Protein AF-A0A4R0P414-F1 (afdb_monomer)

Radius of gyration: 21.95 Å; Cα contacts (8 Å, |Δi|>4): 424; chains: 1; bounding box: 65×52×70 Å

Secondary structure (DSSP, 8-state):
--------------EEEEEEEEE----TT-GGG----EEEEEEEEE-TTSSSEEEEEEE--TTT--TT----HHHHHHHHHHHHHHHTSHHHHHHTTT-TT----HHHHHHHHHHHHHHHHHHHTT-S-EEEEEES-GGG--SS--TTTEEE-EEESSPPEEEEEEEE-SSEEEEEEEEEETTEEE-B-SS---TTEEEBSS-TTEEEE-SSHHHHHHHHHHHTTTTEEEEEHHHIIIIIHHHHHHHHHHH-EEE-

Foldseek 3Di:
DDPPPPPPPPPQDKDKAKEWEFADPPDPPDLQQDWAIAIWIFIFGDDPVNQDTPGTFFTDDPVRDDPSHDDDPLRVQLRVLRNVLVCLTSVNCVVPVPDVPSRDGSVRSLVSNLVSCVVNLVSQQPGSHYKYFYDNDPVPRDTTDDPVRIDHAGEDPWAWAKAWEWEDPDQKTKTAIWTDTPNDIFFFCLVQLRQQWGAGVVGRRYTYGHPDNVVSVVSNVCSVVSRIDIGGPVCCVPPPVVVVVVCCVPRNYHYD

Mean predicted aligned error: 7.07 Å

Structure (mmCIF, N/CA/C/O backbone):
data_AF-A0A4R0P414-F1
#
_entry.id   AF-A0A4R0P414-F1
#
loop_
_atom_site.group_PDB
_atom_site.id
_atom_site.type_symbol
_atom_site.label_atom_id
_atom_site.label_alt_id
_atom_site.label_comp_id
_atom_site.label_asym_id
_atom_site.label_entity_id
_atom_site.label_seq_id
_atom_site.pdbx_PDB_ins_code
_atom_site.Cartn_x
_atom_site.Cartn_y
_atom_site.Cartn_z
_atom_site.occupancy
_atom_site.B_iso_or_equiv
_atom_site.auth_seq_id
_atom_site.auth_comp_id
_atom_site.auth_asym_id
_atom_site.auth_atom_id
_atom_site.pdbx_PDB_model_num
ATOM 1 N N . MET A 1 1 ? 42.892 -27.673 -38.266 1.00 38.66 1 MET A N 1
ATOM 2 C CA . MET A 1 1 ? 42.242 -27.595 -36.938 1.00 38.66 1 MET A CA 1
ATOM 3 C C . MET A 1 1 ? 41.376 -26.343 -36.892 1.00 38.66 1 MET A C 1
ATOM 5 O O . MET A 1 1 ? 41.842 -25.277 -36.516 1.00 38.66 1 MET A O 1
ATOM 9 N N . SER A 1 2 ? 40.139 -26.451 -37.369 1.00 33.16 2 SER A N 1
ATOM 10 C CA . SER A 1 2 ? 39.166 -25.357 -37.435 1.00 33.16 2 SER A CA 1
ATOM 11 C C . SER A 1 2 ? 38.437 -25.226 -36.097 1.00 33.16 2 SER A C 1
ATOM 13 O O . SER A 1 2 ? 37.576 -26.043 -35.771 1.00 33.16 2 SER A O 1
ATOM 15 N N . HIS A 1 3 ? 38.804 -24.214 -35.310 1.00 34.94 3 HIS A N 1
ATOM 16 C CA . HIS A 1 3 ? 38.076 -23.836 -34.102 1.00 34.94 3 HIS A CA 1
ATOM 17 C C . HIS A 1 3 ? 36.775 -23.132 -34.505 1.00 34.94 3 HIS A C 1
ATOM 19 O O . HIS A 1 3 ? 36.765 -21.948 -34.831 1.00 34.94 3 HIS A O 1
ATOM 25 N N . ASN A 1 4 ? 35.675 -23.885 -34.499 1.00 32.72 4 ASN A N 1
ATOM 26 C CA . ASN A 1 4 ? 34.329 -23.334 -34.591 1.00 32.72 4 ASN A CA 1
ATOM 27 C C . ASN A 1 4 ? 34.040 -22.514 -33.326 1.00 32.72 4 ASN A C 1
ATOM 29 O O . ASN A 1 4 ? 33.659 -23.066 -32.292 1.00 32.72 4 ASN A O 1
ATOM 33 N N . TYR A 1 5 ? 34.187 -21.192 -33.416 1.00 34.03 5 TYR A N 1
ATOM 34 C CA . TYR A 1 5 ? 33.555 -20.272 -32.479 1.00 34.03 5 TYR A CA 1
ATOM 35 C C . TYR A 1 5 ? 32.038 -20.387 -32.655 1.00 34.03 5 TYR A C 1
ATOM 37 O O . TYR A 1 5 ? 31.437 -19.771 -33.532 1.00 34.03 5 TYR A O 1
ATOM 45 N N . ARG A 1 6 ? 31.397 -21.201 -31.810 1.00 32.62 6 ARG A N 1
ATOM 46 C CA . ARG A 1 6 ? 29.960 -21.075 -31.559 1.00 32.62 6 ARG A CA 1
ATOM 47 C C . ARG A 1 6 ? 29.751 -19.759 -30.821 1.00 32.62 6 ARG A C 1
ATOM 49 O O . ARG A 1 6 ? 29.819 -19.716 -29.596 1.00 32.62 6 ARG A O 1
ATOM 56 N N . ILE A 1 7 ? 29.494 -18.691 -31.568 1.00 34.62 7 ILE A N 1
ATOM 57 C CA . ILE A 1 7 ? 28.853 -17.503 -31.015 1.00 34.62 7 ILE A CA 1
ATOM 58 C C . ILE A 1 7 ? 27.458 -17.968 -30.587 1.00 34.62 7 ILE A C 1
ATOM 60 O O . ILE A 1 7 ? 26.568 -18.152 -31.415 1.00 34.62 7 ILE A O 1
ATOM 64 N N . ARG A 1 8 ? 27.278 -18.247 -29.291 1.00 33.31 8 ARG A N 1
ATOM 65 C CA . ARG A 1 8 ? 25.939 -18.298 -28.703 1.00 33.31 8 ARG A CA 1
ATOM 66 C C . ARG A 1 8 ? 25.413 -16.872 -28.740 1.00 33.31 8 ARG A C 1
ATOM 68 O O . ARG A 1 8 ? 25.686 -16.087 -27.838 1.00 33.31 8 ARG A O 1
ATOM 75 N N . ILE A 1 9 ? 24.691 -16.542 -29.806 1.00 38.72 9 ILE A N 1
ATOM 76 C CA . ILE A 1 9 ? 23.776 -15.405 -29.812 1.00 38.72 9 ILE A CA 1
ATOM 77 C C . ILE A 1 9 ? 22.588 -15.833 -28.953 1.00 38.72 9 ILE A C 1
ATOM 79 O O . ILE A 1 9 ? 21.546 -16.273 -29.429 1.00 38.72 9 ILE A O 1
ATOM 83 N N . ASP A 1 10 ? 22.805 -15.799 -27.648 1.00 45.69 10 ASP A N 1
ATOM 84 C CA . ASP A 1 10 ? 21.753 -15.904 -26.659 1.00 45.69 10 ASP A CA 1
ATOM 85 C C . ASP A 1 10 ? 21.064 -14.526 -26.652 1.00 45.69 10 ASP A C 1
ATOM 87 O O . ASP A 1 10 ? 21.401 -13.648 -25.859 1.00 45.69 10 ASP A O 1
ATOM 91 N N . ASN A 1 11 ? 20.158 -14.310 -27.616 1.00 49.59 11 ASN A N 1
ATOM 92 C CA . ASN A 1 11 ? 19.284 -13.135 -27.708 1.00 49.59 11 ASN A CA 1
ATOM 93 C C . ASN A 1 11 ? 18.358 -13.095 -26.479 1.00 49.59 11 ASN A C 1
ATOM 95 O O . ASN A 1 11 ? 17.192 -13.482 -26.545 1.00 49.59 11 ASN A O 1
ATOM 99 N N . PHE A 1 12 ? 18.875 -12.660 -25.334 1.00 63.62 12 PHE A N 1
ATOM 100 C CA . PHE A 1 12 ? 18.061 -12.327 -24.173 1.00 63.62 12 PHE A CA 1
ATOM 101 C C . PHE A 1 12 ? 17.779 -10.836 -24.209 1.00 63.62 12 PHE A C 1
ATOM 103 O O . PHE A 1 12 ? 18.453 -10.066 -23.532 1.00 63.62 12 PHE A O 1
ATOM 110 N N . THR A 1 13 ? 16.797 -10.438 -25.019 1.00 76.50 13 THR A N 1
ATOM 111 C CA . THR A 1 13 ? 16.261 -9.076 -24.999 1.00 76.50 13 THR A CA 1
ATOM 112 C C . THR A 1 13 ? 15.848 -8.745 -23.562 1.00 76.50 13 THR A C 1
ATOM 114 O O . THR A 1 13 ? 14.997 -9.453 -23.006 1.00 76.50 13 THR A O 1
ATOM 117 N N . PRO A 1 14 ? 16.475 -7.742 -22.922 1.00 86.38 14 PRO A N 1
ATOM 118 C CA . PRO A 1 14 ? 16.069 -7.302 -21.601 1.00 86.38 14 PRO A CA 1
ATOM 119 C C . PRO A 1 14 ? 14.621 -6.817 -21.637 1.00 86.38 14 PRO A C 1
ATOM 121 O O . PRO A 1 14 ? 14.205 -6.146 -22.576 1.00 86.38 14 PRO A O 1
ATOM 124 N N . VAL A 1 15 ? 13.858 -7.157 -20.607 1.00 90.25 15 VAL A N 1
ATOM 125 C CA . VAL A 1 15 ? 12.517 -6.619 -20.375 1.00 90.25 15 VAL A CA 1
ATOM 126 C C . VAL A 1 15 ? 12.544 -5.714 -19.155 1.00 90.25 15 VAL A C 1
ATOM 128 O O . VAL A 1 15 ? 13.331 -5.943 -18.230 1.00 90.25 15 VAL A O 1
ATOM 131 N N . ILE A 1 16 ? 11.674 -4.707 -19.145 1.00 92.56 16 ILE A N 1
ATOM 132 C CA . ILE A 1 16 ? 11.400 -3.922 -17.946 1.00 92.56 16 ILE A CA 1
ATOM 133 C C . ILE A 1 16 ? 10.421 -4.667 -17.039 1.00 92.56 16 ILE A C 1
ATOM 135 O O . ILE A 1 16 ? 9.509 -5.360 -17.494 1.00 92.56 16 ILE A O 1
ATOM 139 N N . ALA A 1 17 ? 10.654 -4.540 -15.744 1.00 94.25 17 ALA A N 1
ATOM 140 C CA . ALA A 1 17 ? 9.799 -5.008 -14.677 1.00 94.25 17 ALA A CA 1
ATOM 141 C C . ALA A 1 17 ? 9.769 -3.946 -13.576 1.00 94.25 17 ALA A C 1
ATOM 143 O O . ALA A 1 17 ? 10.664 -3.103 -13.481 1.00 94.25 17 ALA A O 1
ATOM 144 N N . TYR A 1 18 ? 8.753 -4.006 -12.728 1.00 95.69 18 TYR A N 1
ATOM 145 C CA . TYR A 1 18 ? 8.530 -3.027 -11.673 1.00 95.69 18 TYR A CA 1
ATOM 146 C C . TYR A 1 18 ? 8.461 -3.741 -10.334 1.00 95.69 18 TYR A C 1
ATOM 148 O O . TYR A 1 18 ? 7.779 -4.756 -10.188 1.00 95.69 18 TYR A O 1
ATOM 156 N N . CYS A 1 19 ? 9.200 -3.234 -9.354 1.00 95.81 19 CYS A N 1
ATOM 157 C CA . CYS A 1 19 ? 9.242 -3.795 -8.015 1.00 95.81 19 CYS A CA 1
ATOM 158 C C . CYS A 1 19 ? 8.675 -2.794 -7.016 1.00 95.81 19 CYS A C 1
ATOM 160 O O . CYS A 1 19 ? 9.206 -1.694 -6.870 1.00 95.81 19 CYS A O 1
ATOM 162 N N . ILE A 1 20 ? 7.632 -3.192 -6.298 1.00 95.88 20 ILE A N 1
ATOM 163 C CA . ILE A 1 20 ? 7.179 -2.508 -5.099 1.00 95.88 20 ILE A CA 1
ATOM 164 C C . ILE A 1 20 ? 8.185 -2.811 -3.996 1.00 95.88 20 ILE A C 1
ATOM 166 O O . ILE A 1 20 ? 8.340 -3.958 -3.573 1.00 95.88 20 ILE A O 1
ATOM 170 N N . LEU A 1 21 ? 8.874 -1.774 -3.542 1.00 94.44 21 LEU A N 1
ATOM 171 C CA . LEU A 1 21 ? 9.749 -1.833 -2.389 1.00 94.44 21 LEU A CA 1
ATOM 172 C C . LEU A 1 21 ? 8.938 -1.492 -1.145 1.00 94.44 21 LEU A C 1
ATOM 174 O O . LEU A 1 21 ? 8.354 -0.411 -1.071 1.00 94.44 21 LEU A O 1
ATOM 178 N N . ASP A 1 22 ? 8.946 -2.394 -0.167 1.00 92.62 22 ASP A N 1
ATOM 179 C CA . ASP A 1 22 ? 8.324 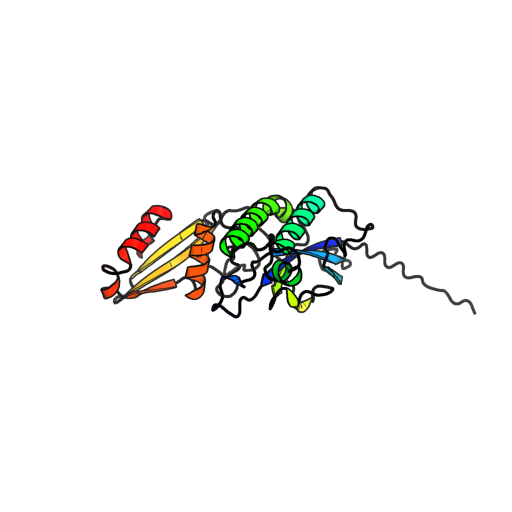-2.193 1.142 1.00 92.62 22 ASP A CA 1
ATOM 180 C C . ASP A 1 22 ? 9.405 -2.046 2.225 1.00 92.62 22 ASP A C 1
ATOM 182 O O . ASP A 1 22 ? 10.011 -3.046 2.640 1.00 92.62 22 ASP A O 1
ATOM 186 N N . PRO A 1 23 ? 9.731 -0.806 2.639 1.00 89.62 23 PRO A N 1
ATOM 187 C CA . PRO A 1 23 ? 10.768 -0.553 3.621 1.00 89.62 23 PRO A CA 1
ATOM 188 C C . PRO A 1 23 ? 10.338 -0.932 5.035 1.00 89.62 23 PRO A C 1
ATOM 190 O O . PRO A 1 23 ? 9.357 -0.430 5.586 1.00 89.62 23 PRO A O 1
ATOM 193 N N . LEU A 1 24 ? 11.162 -1.743 5.686 1.00 81.12 24 LEU A N 1
ATOM 194 C CA . LEU A 1 24 ? 11.036 -2.039 7.096 1.00 81.12 24 LEU A CA 1
ATOM 195 C C . LEU A 1 24 ? 11.380 -0.803 7.931 1.00 81.12 24 LEU A C 1
ATOM 197 O O . LEU A 1 24 ? 12.543 -0.432 8.098 1.00 81.12 24 LEU A O 1
ATOM 201 N N . ASN A 1 25 ? 10.362 -0.211 8.540 1.00 69.50 25 ASN A N 1
ATOM 202 C CA . ASN A 1 25 ? 10.533 0.884 9.485 1.00 69.50 25 ASN A CA 1
ATOM 203 C C . ASN A 1 25 ? 10.883 0.341 10.885 1.00 69.50 25 ASN A C 1
ATOM 205 O O . ASN A 1 25 ? 10.040 0.300 11.777 1.00 69.50 25 ASN A O 1
ATOM 209 N N . LEU A 1 26 ? 12.140 -0.088 11.074 1.00 56.38 26 LEU A N 1
ATOM 210 C CA . LEU A 1 26 ? 12.652 -0.678 12.329 1.00 56.38 26 LEU A CA 1
ATOM 211 C C . LEU A 1 26 ? 12.641 0.272 13.537 1.00 56.38 26 LEU A C 1
ATOM 213 O O . LEU A 1 26 ? 12.675 -0.184 14.680 1.00 56.38 26 LEU A O 1
ATOM 217 N N . HIS A 1 27 ? 12.623 1.585 13.306 1.00 52.88 27 HIS A N 1
ATOM 218 C CA . HIS A 1 27 ? 12.714 2.590 14.360 1.00 52.88 27 HIS A CA 1
ATOM 219 C C . HIS A 1 27 ? 11.461 3.468 14.366 1.00 52.88 27 HIS A C 1
ATOM 221 O O . HIS A 1 27 ? 11.392 4.499 13.707 1.00 52.88 27 HIS A O 1
ATOM 227 N N . GLU A 1 28 ? 10.454 3.081 15.154 1.00 55.62 28 GLU A N 1
ATOM 228 C CA . GLU A 1 28 ? 9.230 3.882 15.314 1.00 55.62 28 GLU A CA 1
ATOM 229 C C . GLU A 1 28 ? 9.460 5.230 16.015 1.00 55.62 28 GLU A C 1
ATOM 231 O O . GLU A 1 28 ? 8.583 6.091 15.975 1.00 55.62 28 GLU A O 1
ATOM 236 N N . LYS A 1 29 ? 10.624 5.414 16.653 1.00 55.69 29 LYS A N 1
ATOM 237 C CA . LYS A 1 29 ? 10.933 6.563 17.513 1.00 55.69 29 LYS A CA 1
ATOM 238 C C . LYS A 1 29 ? 10.994 7.898 16.757 1.00 55.69 29 LYS A C 1
ATOM 240 O O . LYS A 1 29 ? 10.756 8.933 17.372 1.00 55.69 29 LYS A O 1
ATOM 245 N N . TYR A 1 30 ? 11.259 7.877 15.450 1.00 63.38 30 TYR A N 1
ATOM 246 C CA . TYR A 1 30 ? 11.379 9.078 14.623 1.00 63.38 30 TYR A CA 1
ATOM 247 C C . TYR A 1 30 ? 10.472 8.957 13.397 1.00 63.38 30 TYR A C 1
ATOM 249 O O . TYR A 1 30 ? 10.866 8.430 12.361 1.00 63.38 30 TYR A O 1
ATOM 257 N N . ASN A 1 31 ? 9.225 9.424 13.522 1.00 69.81 31 ASN A N 1
ATOM 258 C CA . ASN A 1 31 ? 8.268 9.400 12.408 1.00 69.81 31 ASN A CA 1
ATOM 259 C C . ASN A 1 31 ? 8.793 10.147 11.170 1.00 69.81 31 ASN A C 1
ATOM 261 O O . ASN A 1 31 ? 8.507 9.720 10.057 1.00 69.81 31 ASN A O 1
ATOM 265 N N . GLU A 1 32 ? 9.595 11.198 11.364 1.00 76.25 32 GLU A N 1
ATOM 266 C CA . GLU A 1 32 ? 10.151 12.008 10.273 1.00 76.25 32 GLU A CA 1
ATOM 267 C C . GLU A 1 32 ? 11.118 11.244 9.358 1.00 76.25 32 GLU A C 1
ATOM 269 O O . GLU A 1 32 ? 11.240 11.574 8.180 1.00 76.25 32 GLU A O 1
ATOM 274 N N . GLU A 1 33 ? 11.748 10.182 9.862 1.00 78.19 33 GLU A N 1
ATOM 275 C CA . GLU A 1 33 ? 12.764 9.399 9.143 1.00 78.19 33 GLU A CA 1
ATOM 276 C C . GLU A 1 33 ? 12.188 8.148 8.467 1.00 78.19 33 GLU A C 1
ATOM 278 O O . GLU A 1 33 ? 12.916 7.374 7.845 1.00 78.19 33 GLU A O 1
ATOM 283 N N . LYS A 1 34 ? 10.875 7.913 8.596 1.00 84.81 34 LYS A N 1
ATOM 284 C CA . LYS A 1 34 ? 10.241 6.715 8.043 1.00 84.81 34 LYS A CA 1
ATOM 285 C C . LYS A 1 34 ? 10.259 6.735 6.524 1.00 84.81 34 LYS A C 1
ATOM 287 O O . LYS A 1 34 ? 9.918 7.740 5.885 1.00 84.81 34 LYS A O 1
ATOM 292 N N . GLU A 1 35 ? 10.599 5.584 5.964 1.00 89.38 35 GLU A N 1
ATOM 293 C CA . GLU A 1 35 ? 10.488 5.341 4.537 1.00 89.38 35 GLU A CA 1
ATOM 294 C C . GLU A 1 35 ? 9.085 4.853 4.201 1.00 89.38 35 GLU A C 1
ATOM 296 O O . GLU A 1 35 ? 8.422 4.172 4.992 1.00 89.38 35 GLU A O 1
ATOM 301 N N . LEU A 1 36 ? 8.629 5.240 3.018 1.00 92.56 36 LEU A N 1
ATOM 302 C CA . LEU A 1 36 ? 7.311 4.902 2.508 1.00 92.56 36 LEU A CA 1
ATOM 303 C C . LEU A 1 36 ? 7.453 3.891 1.364 1.00 92.56 36 LEU A C 1
ATOM 305 O O . LEU A 1 36 ? 8.446 3.948 0.635 1.00 92.56 36 LEU A O 1
ATOM 309 N N . PRO A 1 37 ? 6.475 2.987 1.182 1.00 94.56 37 PRO A N 1
ATOM 310 C CA . PRO A 1 37 ? 6.463 2.085 0.041 1.00 94.56 37 PRO A CA 1
ATOM 311 C C . PRO A 1 37 ? 6.509 2.849 -1.283 1.00 94.56 37 PRO A C 1
ATOM 313 O O . PRO A 1 37 ? 5.789 3.839 -1.468 1.00 94.56 37 PRO A O 1
ATOM 316 N N . LEU A 1 38 ? 7.339 2.369 -2.204 1.00 95.81 38 LEU A N 1
ATOM 317 C CA . LEU A 1 38 ? 7.562 2.980 -3.514 1.00 95.81 38 LEU A CA 1
ATOM 318 C C . LEU A 1 38 ? 7.747 1.922 -4.596 1.00 95.81 38 LEU A C 1
ATOM 320 O O . LEU A 1 38 ? 7.944 0.747 -4.292 1.00 95.81 38 LEU A O 1
ATOM 324 N N . ILE A 1 39 ? 7.720 2.348 -5.853 1.00 95.88 39 ILE A N 1
ATOM 325 C CA . ILE A 1 39 ? 7.978 1.485 -7.005 1.00 95.88 39 ILE A CA 1
ATOM 326 C C . ILE A 1 39 ? 9.336 1.836 -7.585 1.00 95.88 39 ILE A C 1
ATOM 328 O O . ILE A 1 39 ? 9.672 3.010 -7.725 1.00 95.88 39 ILE A O 1
ATOM 332 N N . ILE A 1 40 ? 10.108 0.814 -7.938 1.00 93.94 40 ILE A N 1
ATOM 333 C CA . ILE A 1 40 ? 11.350 0.980 -8.681 1.00 93.94 40 ILE A CA 1
ATOM 334 C C . ILE A 1 40 ? 11.335 0.101 -9.941 1.00 93.94 40 ILE A C 1
ATOM 336 O O . ILE A 1 40 ? 11.055 -1.103 -9.854 1.00 93.94 40 ILE A O 1
ATOM 340 N N . PRO A 1 41 ? 11.640 0.664 -11.119 1.00 94.62 41 PRO A N 1
ATOM 341 C CA . PRO A 1 41 ? 11.823 -0.126 -12.320 1.00 94.62 41 PRO A CA 1
ATOM 342 C C . PRO A 1 41 ? 13.149 -0.892 -12.258 1.00 94.62 41 PRO A C 1
ATOM 344 O O . PRO A 1 41 ? 14.125 -0.468 -11.636 1.00 94.62 41 PRO A O 1
ATOM 347 N N . PHE A 1 42 ? 13.208 -2.045 -12.910 1.00 93.00 42 PHE A N 1
ATOM 348 C CA . PHE A 1 42 ? 14.436 -2.808 -13.097 1.00 93.00 42 PHE A CA 1
ATOM 349 C C . PHE A 1 42 ? 14.387 -3.599 -14.402 1.00 93.00 42 PHE A C 1
ATOM 351 O O . PHE A 1 42 ? 13.318 -3.917 -14.920 1.00 93.00 42 PHE A O 1
ATOM 358 N N . THR A 1 43 ? 15.555 -3.949 -14.930 1.00 92.38 43 THR A N 1
ATOM 359 C CA . THR A 1 43 ? 15.654 -4.814 -16.108 1.00 92.38 43 THR A CA 1
ATOM 360 C C . THR A 1 43 ? 15.884 -6.269 -15.718 1.00 92.38 43 THR A C 1
ATOM 362 O O . THR A 1 43 ? 16.575 -6.590 -14.742 1.00 92.38 43 THR A O 1
ATOM 365 N N . ALA A 1 44 ? 15.313 -7.180 -16.498 1.00 91.69 44 ALA A N 1
ATOM 366 C CA . ALA A 1 44 ? 15.470 -8.617 -16.327 1.00 91.69 44 ALA A CA 1
ATOM 367 C C . ALA A 1 44 ? 15.568 -9.323 -17.680 1.00 91.69 44 ALA A C 1
ATOM 369 O O . ALA A 1 44 ? 15.133 -8.809 -18.704 1.00 91.69 44 ALA A O 1
ATOM 370 N N . THR A 1 45 ? 16.115 -10.535 -17.681 1.00 91.94 45 THR A N 1
ATOM 371 C CA . THR A 1 45 ? 15.982 -11.456 -18.815 1.00 91.94 45 THR A CA 1
ATOM 372 C C . THR A 1 45 ? 14.988 -12.546 -18.464 1.00 91.94 45 THR A C 1
ATOM 374 O O . THR A 1 45 ? 14.903 -12.980 -17.311 1.00 91.94 45 THR A O 1
ATOM 377 N N . LEU A 1 46 ? 14.236 -13.008 -19.455 1.00 90.25 46 LEU A N 1
ATOM 378 C CA . LEU A 1 46 ? 13.238 -14.053 -19.270 1.00 90.25 46 LEU A CA 1
ATOM 379 C C . LEU A 1 46 ? 13.819 -15.443 -19.537 1.00 90.25 46 LEU A C 1
ATOM 381 O O . LEU A 1 46 ? 14.780 -15.616 -20.289 1.00 90.25 46 LEU A O 1
ATOM 385 N N . ASN A 1 47 ? 13.216 -16.446 -18.904 1.00 89.38 47 ASN A N 1
ATOM 386 C CA . ASN A 1 47 ? 13.393 -17.841 -19.279 1.00 89.38 47 ASN A CA 1
ATOM 387 C C . ASN A 1 47 ? 12.719 -18.120 -20.633 1.00 89.38 47 ASN A C 1
ATOM 389 O O . ASN A 1 47 ? 11.971 -17.302 -21.168 1.00 89.38 47 ASN A O 1
ATOM 393 N N . ASN A 1 48 ? 12.939 -19.323 -21.166 1.00 87.62 48 ASN A N 1
ATOM 394 C CA . ASN A 1 48 ? 12.317 -19.764 -22.419 1.00 87.62 48 ASN A CA 1
ATOM 395 C C . ASN A 1 48 ? 10.777 -19.787 -22.351 1.00 87.62 48 ASN A C 1
ATOM 397 O O . ASN A 1 48 ? 10.126 -19.664 -23.384 1.00 87.62 48 ASN A O 1
ATOM 401 N N . ASP A 1 49 ? 10.202 -19.912 -21.149 1.00 85.56 49 ASP A N 1
ATOM 402 C CA . ASP A 1 49 ? 8.755 -19.826 -20.910 1.00 85.56 49 ASP A CA 1
ATOM 403 C C . ASP A 1 49 ? 8.190 -18.408 -21.104 1.00 85.56 49 ASP A C 1
ATOM 405 O O . ASP A 1 49 ? 6.978 -18.239 -21.211 1.00 85.56 49 ASP A O 1
ATOM 409 N N . LYS A 1 50 ? 9.059 -17.387 -21.162 1.00 84.06 50 LYS A N 1
ATOM 410 C CA . LYS A 1 50 ? 8.719 -15.959 -21.211 1.00 84.06 50 LYS A CA 1
ATOM 411 C C . LYS A 1 50 ? 7.833 -15.488 -20.050 1.00 84.06 50 LYS A C 1
ATOM 413 O O . LYS A 1 50 ? 7.235 -14.421 -20.142 1.00 84.06 50 LYS A O 1
ATOM 418 N N . ILE A 1 51 ? 7.731 -16.264 -18.974 1.00 84.94 51 ILE A N 1
ATOM 419 C CA . ILE A 1 51 ? 6.911 -15.974 -17.789 1.00 84.94 51 ILE A CA 1
ATOM 420 C C . ILE A 1 51 ? 7.823 -15.645 -16.613 1.00 84.94 51 ILE A C 1
ATOM 422 O O . ILE A 1 51 ? 7.609 -14.654 -15.924 1.00 84.94 51 ILE A O 1
ATOM 426 N N . ASN A 1 52 ? 8.859 -16.455 -16.405 1.00 87.31 52 ASN A N 1
ATOM 427 C CA . ASN A 1 52 ? 9.742 -16.328 -15.259 1.00 87.31 52 ASN A CA 1
ATOM 428 C C . ASN A 1 52 ? 11.026 -15.591 -15.621 1.00 87.31 52 ASN A C 1
ATOM 430 O O . ASN A 1 52 ? 11.556 -15.718 -16.727 1.00 87.31 52 ASN A O 1
ATOM 434 N N . PHE A 1 53 ? 11.601 -14.893 -14.645 1.00 90.44 53 PHE A N 1
ATOM 435 C CA . PHE A 1 53 ? 12.919 -14.301 -14.825 1.00 90.44 53 PHE A CA 1
ATOM 436 C C . PHE A 1 53 ? 14.004 -15.379 -14.849 1.00 90.44 53 PHE A C 1
ATOM 438 O O . PHE A 1 53 ? 14.148 -16.180 -13.914 1.00 90.44 53 PHE A O 1
ATOM 445 N N . LYS A 1 54 ? 14.842 -15.333 -15.882 1.00 89.12 54 LYS A N 1
ATOM 446 C CA . LYS A 1 54 ? 16.124 -16.030 -15.926 1.00 89.12 54 LYS A CA 1
ATOM 447 C C . LYS A 1 54 ? 17.121 -15.316 -15.022 1.00 89.12 54 LYS A C 1
ATOM 449 O O . LYS A 1 54 ? 17.566 -15.899 -14.027 1.00 89.12 54 LYS A O 1
ATOM 454 N N . SER A 1 55 ? 17.397 -14.043 -15.308 1.00 87.12 55 SER A N 1
ATOM 455 C CA . SER A 1 55 ? 18.284 -13.186 -14.517 1.00 87.12 55 SER A CA 1
ATOM 456 C C . SER A 1 55 ? 17.665 -11.818 -14.237 1.00 87.12 55 SER A C 1
ATOM 458 O O . SER A 1 55 ? 16.912 -11.282 -15.042 1.00 87.12 55 SER A O 1
ATOM 460 N N . LEU A 1 56 ? 18.018 -11.256 -13.083 1.00 89.31 56 LEU A N 1
ATOM 461 C CA . LEU A 1 56 ? 17.734 -9.870 -12.718 1.00 89.31 56 LEU A CA 1
ATOM 462 C C . LEU A 1 56 ? 19.003 -9.063 -12.996 1.00 89.31 56 LEU A C 1
ATOM 464 O O . LEU A 1 56 ? 20.104 -9.544 -12.674 1.00 89.31 56 LEU A O 1
ATOM 468 N N . LEU A 1 57 ? 18.860 -7.901 -13.634 1.00 86.75 57 LEU A N 1
ATOM 469 C CA . LEU A 1 57 ? 19.980 -7.145 -14.192 1.00 86.75 57 LEU A CA 1
ATOM 470 C C . LEU A 1 57 ? 20.336 -5.927 -13.352 1.00 86.75 57 LEU A C 1
ATOM 472 O O . LEU A 1 57 ? 21.360 -6.007 -12.686 1.00 86.75 57 LEU A O 1
ATOM 476 N N . THR A 1 58 ? 19.532 -4.859 -13.359 1.00 87.88 58 THR A N 1
ATOM 477 C CA . THR A 1 58 ? 19.846 -3.587 -12.678 1.00 87.88 58 THR A CA 1
ATOM 478 C C . THR A 1 58 ? 18.566 -2.808 -12.370 1.00 87.88 58 THR A C 1
ATOM 480 O O . THR A 1 58 ? 17.639 -2.811 -13.177 1.00 87.88 58 THR A O 1
ATOM 483 N N . TYR A 1 59 ? 18.522 -2.138 -11.217 1.00 88.69 59 TYR A N 1
ATOM 484 C CA . TYR A 1 59 ? 17.516 -1.124 -10.903 1.00 88.69 59 TYR A CA 1
ATOM 485 C C . TYR A 1 59 ? 17.702 0.113 -11.782 1.00 88.69 59 TYR A C 1
ATOM 487 O O . TYR A 1 59 ? 18.815 0.628 -11.924 1.00 88.69 59 TYR A O 1
ATOM 495 N N . LEU A 1 60 ? 16.607 0.600 -12.345 1.00 86.56 60 LEU A N 1
ATOM 496 C CA . LEU A 1 60 ? 16.581 1.762 -13.215 1.00 86.56 60 LEU A CA 1
ATOM 497 C C . LEU A 1 60 ? 16.302 3.039 -12.407 1.00 86.56 60 LEU A C 1
ATOM 499 O O . LEU A 1 60 ? 15.485 3.053 -11.489 1.00 86.56 60 LEU A O 1
ATOM 503 N N . ASN A 1 61 ? 17.021 4.098 -12.756 1.00 75.62 61 ASN A N 1
ATOM 504 C CA . ASN A 1 61 ? 16.808 5.492 -12.375 1.00 75.62 61 ASN A CA 1
ATOM 505 C C . ASN A 1 61 ? 17.352 6.378 -13.510 1.00 75.62 61 ASN A C 1
ATOM 507 O O . ASN A 1 61 ? 18.008 5.860 -14.415 1.00 75.62 61 ASN A O 1
ATOM 511 N N . SER A 1 62 ? 17.171 7.699 -13.442 1.00 66.06 62 SER A N 1
ATOM 512 C CA . SER A 1 62 ? 17.663 8.645 -14.462 1.00 66.06 62 SER A CA 1
ATOM 513 C C . SER A 1 62 ? 19.146 8.510 -14.834 1.00 66.06 62 SER A C 1
ATOM 515 O O . SER A 1 62 ? 19.551 8.954 -15.903 1.00 66.06 62 SER A O 1
ATOM 517 N N . LYS A 1 63 ? 19.976 7.873 -13.997 1.00 64.69 63 LYS A N 1
ATOM 518 C CA . LYS A 1 63 ? 21.404 7.628 -14.263 1.00 64.69 63 LYS A CA 1
ATOM 519 C C . LYS A 1 63 ? 21.709 6.233 -14.810 1.00 64.69 63 LYS A C 1
ATOM 521 O O . LYS A 1 63 ? 22.829 6.007 -15.259 1.00 64.69 63 LYS A O 1
ATOM 526 N N . THR A 1 64 ? 20.783 5.283 -14.699 1.00 66.75 64 THR A N 1
ATOM 527 C CA . THR A 1 64 ? 20.982 3.871 -15.076 1.00 66.75 64 THR A CA 1
ATOM 528 C C . THR A 1 64 ? 20.029 3.382 -16.162 1.00 66.75 64 THR A C 1
ATOM 530 O O . THR A 1 64 ? 20.188 2.250 -16.623 1.00 66.75 64 THR A O 1
ATOM 533 N N . THR A 1 65 ? 19.069 4.205 -16.593 1.00 66.06 65 THR A N 1
ATOM 534 C CA . THR A 1 65 ? 18.274 3.947 -17.798 1.00 66.06 65 THR A CA 1
ATOM 535 C C . THR A 1 65 ? 19.204 3.902 -19.009 1.00 66.06 65 THR A C 1
ATOM 537 O O . THR A 1 65 ? 19.951 4.839 -19.265 1.00 66.06 65 THR A O 1
ATOM 540 N N . SER A 1 66 ? 19.208 2.769 -19.708 1.00 61.06 66 SER A N 1
ATOM 541 C CA . SER A 1 66 ? 19.973 2.569 -20.940 1.00 61.06 66 SER A CA 1
ATOM 542 C C . SER A 1 66 ? 19.127 2.999 -22.134 1.00 61.06 66 SER A C 1
ATOM 544 O O . SER A 1 66 ? 17.946 2.655 -22.186 1.00 61.06 66 SER A O 1
ATOM 546 N N . ASP A 1 67 ? 19.747 3.691 -23.092 1.00 60.12 67 ASP A N 1
ATOM 547 C CA . ASP A 1 67 ? 19.111 4.142 -24.340 1.00 60.12 67 ASP A CA 1
ATOM 548 C C . ASP A 1 67 ? 18.535 2.987 -25.186 1.00 60.12 67 ASP A C 1
ATOM 550 O O . ASP A 1 67 ? 17.667 3.208 -26.026 1.00 60.12 67 ASP A O 1
ATOM 554 N N . ASP A 1 68 ? 18.973 1.747 -24.942 1.00 65.81 68 ASP A N 1
ATOM 555 C CA . ASP A 1 68 ? 18.584 0.561 -25.716 1.00 65.81 68 ASP A CA 1
ATOM 556 C C . ASP A 1 68 ? 17.241 -0.058 -25.276 1.00 65.81 68 ASP A C 1
ATOM 558 O O . ASP A 1 68 ? 16.783 -1.048 -25.853 1.00 65.81 68 ASP A O 1
ATOM 562 N N . LEU A 1 69 ? 16.616 0.464 -24.216 1.00 76.38 69 LEU A N 1
ATOM 563 C CA . LEU A 1 69 ? 15.365 -0.072 -23.689 1.00 76.38 69 LEU A CA 1
ATOM 564 C C . LEU A 1 69 ? 14.167 0.626 -24.351 1.00 76.38 69 LEU A C 1
ATOM 566 O O . LEU A 1 69 ? 13.793 1.734 -23.974 1.00 76.38 69 LEU A O 1
ATOM 570 N N . GLU A 1 70 ? 13.531 -0.038 -25.317 1.00 81.62 70 GLU A N 1
ATOM 571 C CA . GLU A 1 70 ? 12.302 0.469 -25.937 1.00 81.62 70 GLU A CA 1
ATOM 572 C C . GLU A 1 70 ? 11.136 0.438 -24.936 1.00 81.62 70 GLU A C 1
ATOM 574 O O . GLU A 1 70 ? 10.566 -0.615 -24.640 1.00 81.62 70 GLU A O 1
ATOM 579 N N . LEU A 1 71 ? 10.787 1.611 -24.407 1.00 86.19 71 LEU A N 1
ATOM 580 C CA . LEU A 1 71 ? 9.653 1.804 -23.508 1.00 86.19 71 LEU A CA 1
ATOM 581 C C . LEU A 1 71 ? 8.432 2.293 -24.274 1.00 86.19 71 LEU A C 1
ATOM 583 O O . LEU A 1 71 ? 8.514 3.192 -25.112 1.00 86.19 71 LEU A O 1
ATOM 587 N N . ASN A 1 72 ? 7.270 1.733 -23.946 1.00 89.75 72 ASN A N 1
ATOM 588 C CA . ASN A 1 72 ? 6.010 2.288 -24.426 1.00 89.75 72 ASN A CA 1
ATOM 589 C C . ASN A 1 72 ? 5.621 3.551 -23.627 1.00 89.75 72 ASN A C 1
ATOM 591 O O . ASN A 1 72 ? 6.195 3.858 -22.582 1.00 89.75 72 ASN A O 1
ATOM 595 N N . SER A 1 73 ? 4.610 4.282 -24.099 1.00 90.12 73 SER A N 1
ATOM 596 C CA . SER A 1 73 ? 4.167 5.529 -23.461 1.00 90.12 73 SER A CA 1
ATOM 597 C C . SER A 1 73 ? 3.685 5.354 -22.016 1.00 90.12 73 SER A C 1
ATOM 599 O O . SER A 1 73 ? 3.942 6.222 -21.186 1.00 90.12 73 SER A O 1
ATOM 601 N N . ALA A 1 74 ? 3.024 4.240 -21.688 1.00 91.31 74 ALA A N 1
ATOM 602 C CA . ALA A 1 74 ? 2.585 3.952 -20.323 1.00 91.31 74 ALA A CA 1
ATOM 603 C C . ALA A 1 74 ? 3.776 3.696 -19.385 1.00 91.31 74 ALA A C 1
ATOM 605 O O . ALA A 1 74 ? 3.774 4.174 -18.254 1.00 91.31 74 ALA A O 1
ATOM 606 N N . GLN A 1 75 ? 4.810 3.012 -19.875 1.00 92.12 75 GLN A N 1
ATOM 607 C CA . GLN A 1 75 ? 6.039 2.737 -19.131 1.00 92.12 75 GLN A CA 1
ATOM 608 C C . GLN A 1 75 ? 6.897 3.985 -18.930 1.00 92.12 75 GLN A C 1
ATOM 610 O O . GLN A 1 75 ? 7.511 4.123 -17.878 1.00 92.12 75 GLN A O 1
ATOM 615 N N . LEU A 1 76 ? 6.914 4.908 -19.898 1.00 91.38 76 LEU A N 1
ATOM 616 C CA . LEU A 1 76 ? 7.556 6.216 -19.731 1.00 91.38 76 LEU A CA 1
ATOM 617 C C . LEU A 1 76 ? 6.893 7.001 -18.592 1.00 91.38 76 LEU A C 1
ATOM 619 O O . LEU A 1 76 ? 7.570 7.374 -17.642 1.00 91.38 76 LEU A O 1
ATOM 623 N N . ILE A 1 77 ? 5.561 7.127 -18.623 1.00 92.81 77 ILE A N 1
ATOM 624 C CA . ILE A 1 77 ? 4.796 7.792 -17.554 1.00 92.81 77 ILE A CA 1
ATOM 625 C C . ILE A 1 77 ? 5.039 7.113 -16.201 1.00 92.81 77 ILE A C 1
ATOM 627 O O . ILE A 1 77 ? 5.237 7.779 -15.188 1.00 92.81 77 ILE A O 1
ATOM 631 N N . LEU A 1 78 ? 5.021 5.778 -16.165 1.00 94.50 78 LEU A N 1
ATOM 632 C CA . LEU A 1 78 ? 5.239 5.042 -14.926 1.00 94.50 78 LEU A CA 1
ATOM 633 C C . LEU A 1 78 ? 6.664 5.229 -14.393 1.00 94.50 78 LEU A C 1
ATOM 635 O O . LEU A 1 78 ? 6.841 5.341 -13.182 1.00 94.50 78 LEU A O 1
ATOM 639 N N . ASN A 1 79 ? 7.672 5.290 -15.264 1.00 93.56 79 ASN A N 1
ATOM 640 C CA . ASN A 1 79 ? 9.051 5.548 -14.860 1.00 93.56 79 ASN A CA 1
ATOM 641 C C . ASN A 1 79 ? 9.222 6.953 -14.272 1.00 93.56 79 ASN A C 1
ATOM 643 O O . ASN A 1 79 ? 9.887 7.067 -13.244 1.00 93.56 79 ASN A O 1
ATOM 647 N N . ASP A 1 80 ? 8.581 7.971 -14.853 1.00 93.00 80 ASP A N 1
ATOM 648 C CA . ASP A 1 80 ? 8.585 9.335 -14.307 1.00 93.00 80 ASP A CA 1
ATOM 649 C C . ASP A 1 80 ? 7.989 9.352 -12.888 1.00 93.00 80 ASP A C 1
ATOM 651 O O . ASP A 1 80 ? 8.574 9.907 -11.957 1.00 93.00 80 ASP A O 1
ATOM 655 N N . ILE A 1 81 ? 6.869 8.646 -12.682 1.00 96.06 81 ILE A N 1
ATOM 656 C CA . ILE A 1 81 ? 6.258 8.503 -11.352 1.00 96.06 81 ILE A CA 1
ATOM 657 C C . ILE A 1 81 ? 7.191 7.752 -10.389 1.00 96.06 81 ILE A C 1
ATOM 659 O O . ILE A 1 81 ? 7.311 8.132 -9.224 1.00 96.06 81 ILE A O 1
ATOM 663 N N . CYS A 1 82 ? 7.861 6.688 -10.845 1.00 95.50 82 CYS A N 1
ATOM 664 C CA . CYS A 1 82 ? 8.819 5.946 -10.021 1.00 95.50 82 CYS A CA 1
ATOM 665 C C . CYS A 1 82 ? 10.006 6.821 -9.596 1.00 95.50 82 CYS A C 1
ATOM 667 O O . CYS A 1 82 ? 10.479 6.706 -8.463 1.00 95.50 82 CYS A O 1
ATOM 669 N N . GLU A 1 83 ? 10.490 7.688 -10.487 1.00 92.50 83 GLU A N 1
ATOM 670 C CA . GLU A 1 83 ? 11.537 8.654 -10.167 1.00 92.50 83 GLU A CA 1
ATOM 671 C C . GLU A 1 83 ? 11.054 9.646 -9.108 1.00 92.50 83 GLU A C 1
ATOM 673 O O . GLU A 1 83 ? 11.705 9.784 -8.074 1.00 92.50 83 GLU A O 1
ATOM 678 N N . GLU A 1 84 ? 9.867 10.230 -9.274 1.00 94.31 84 GLU A N 1
ATOM 679 C CA . GLU A 1 84 ? 9.313 11.159 -8.285 1.00 94.31 84 GLU A CA 1
ATOM 680 C C . GLU A 1 84 ? 9.094 10.487 -6.915 1.00 94.31 84 GLU A C 1
ATOM 682 O O . GLU A 1 84 ? 9.419 11.055 -5.868 1.00 94.31 84 GLU A O 1
ATOM 687 N N . MET A 1 85 ? 8.629 9.231 -6.899 1.00 95.50 85 MET A N 1
ATOM 688 C CA . MET A 1 85 ? 8.527 8.430 -5.674 1.00 95.50 85 MET A CA 1
ATOM 689 C C . MET A 1 85 ? 9.892 8.223 -5.001 1.00 95.50 85 MET A C 1
ATOM 691 O O . MET A 1 85 ? 9.993 8.258 -3.771 1.00 95.50 85 MET A O 1
ATOM 695 N N . TRP A 1 86 ? 10.944 7.989 -5.787 1.00 92.12 86 TRP A N 1
ATOM 696 C CA . TRP A 1 86 ? 12.304 7.830 -5.281 1.00 92.12 86 TRP A CA 1
ATOM 697 C C . TRP A 1 86 ? 12.858 9.143 -4.718 1.00 92.12 86 TRP A C 1
ATOM 699 O O . TRP A 1 86 ? 13.425 9.144 -3.622 1.00 92.12 86 TRP A O 1
ATOM 709 N N . GLU A 1 87 ? 12.656 10.266 -5.406 1.00 90.69 87 GLU A N 1
ATOM 710 C CA . GLU A 1 87 ? 13.077 11.595 -4.944 1.00 90.69 87 GLU A CA 1
ATOM 711 C C . GLU A 1 87 ? 12.343 12.042 -3.673 1.00 90.69 87 GLU A C 1
ATOM 713 O O . GLU A 1 87 ? 12.905 12.722 -2.809 1.00 90.69 87 GLU A O 1
ATOM 718 N N . ASN A 1 88 ? 11.093 11.604 -3.516 1.00 91.69 88 ASN A N 1
ATOM 719 C CA . ASN A 1 88 ? 10.290 11.836 -2.324 1.00 91.69 88 ASN A CA 1
ATOM 720 C C . ASN A 1 88 ? 10.697 10.953 -1.122 1.00 91.69 88 ASN A C 1
ATOM 722 O O . ASN A 1 88 ? 10.194 11.153 -0.014 1.00 91.69 88 ASN A O 1
ATOM 726 N N . SER A 1 89 ? 11.613 9.995 -1.291 1.00 90.31 89 SER A N 1
ATOM 727 C CA . SER A 1 89 ? 12.102 9.166 -0.184 1.00 90.31 89 SER A CA 1
ATOM 728 C C . SER A 1 89 ? 12.952 9.950 0.820 1.00 90.31 89 SER A C 1
ATOM 730 O O . SER A 1 89 ? 13.645 10.912 0.475 1.00 90.31 89 SER A O 1
ATOM 732 N N . PHE A 1 90 ? 12.950 9.515 2.084 1.00 88.31 90 PHE A N 1
ATOM 733 C CA . PHE A 1 90 ? 13.781 10.146 3.114 1.00 88.31 90 PHE A CA 1
ATOM 734 C C . PHE A 1 90 ? 15.275 9.964 2.806 1.00 88.31 90 PHE A C 1
ATOM 736 O O . PHE A 1 90 ? 16.070 10.901 2.930 1.00 88.31 90 PHE A O 1
ATOM 743 N N . TYR A 1 91 ? 15.665 8.778 2.333 1.00 86.94 91 TYR A N 1
ATOM 744 C CA . TYR A 1 91 ? 17.027 8.484 1.900 1.00 86.94 91 TYR A CA 1
ATOM 745 C C . TYR A 1 91 ? 17.527 9.440 0.811 1.00 86.94 91 TYR A C 1
ATOM 747 O O . TYR A 1 91 ? 18.671 9.892 0.873 1.00 86.94 91 TYR A O 1
ATOM 755 N N . PHE A 1 92 ? 16.699 9.765 -0.185 1.00 85.50 92 PHE A N 1
ATOM 756 C CA . PHE A 1 92 ? 17.106 10.692 -1.239 1.00 85.50 92 PHE A CA 1
ATOM 757 C C . PHE A 1 92 ? 17.247 12.122 -0.713 1.00 85.50 92 PHE A C 1
ATOM 759 O O . PHE A 1 92 ? 18.275 12.758 -0.956 1.00 85.50 92 PHE A O 1
ATOM 766 N N . GLN A 1 93 ? 16.265 12.595 0.061 1.00 83.12 93 GLN A N 1
ATOM 767 C CA . GLN A 1 93 ? 16.283 13.942 0.643 1.00 83.12 93 GLN A CA 1
ATOM 768 C C . GLN A 1 93 ? 17.489 14.159 1.561 1.00 83.12 93 GLN A C 1
ATOM 770 O O . GLN A 1 93 ? 18.120 15.211 1.522 1.00 83.12 93 GLN A O 1
ATOM 775 N N . THR A 1 94 ? 17.865 13.147 2.345 1.00 80.75 94 THR A N 1
ATOM 776 C CA . THR A 1 94 ? 19.075 13.210 3.175 1.00 80.75 94 THR A CA 1
ATOM 777 C C . THR A 1 94 ? 20.344 13.118 2.337 1.00 80.75 94 THR A C 1
ATOM 779 O O . THR A 1 94 ? 21.258 13.910 2.486 1.00 80.75 94 THR A O 1
ATOM 782 N N . LYS A 1 95 ? 20.450 12.217 1.363 1.00 78.56 95 LYS A N 1
ATOM 783 C CA . LYS A 1 95 ? 21.688 12.130 0.571 1.00 78.56 95 LYS A CA 1
ATOM 784 C C . LYS A 1 95 ? 21.984 13.402 -0.242 1.00 78.56 95 LYS A C 1
ATOM 786 O O . LYS A 1 95 ? 23.153 13.699 -0.492 1.00 78.56 95 LYS A O 1
ATOM 791 N N . ASN A 1 96 ? 20.951 14.147 -0.629 1.00 68.88 96 ASN A N 1
ATOM 792 C CA . ASN A 1 96 ? 21.056 15.347 -1.455 1.00 68.88 96 ASN A CA 1
ATOM 793 C C . ASN A 1 96 ? 20.941 16.661 -0.657 1.00 68.88 96 ASN A C 1
ATOM 795 O O . ASN A 1 96 ? 20.484 17.650 -1.218 1.00 68.88 96 ASN A O 1
ATOM 799 N N . HIS A 1 97 ? 21.436 16.702 0.593 1.00 57.41 97 HIS A N 1
ATOM 800 C CA . HIS A 1 97 ? 21.513 17.858 1.524 1.00 57.41 97 HIS A CA 1
ATOM 801 C C . HIS A 1 97 ? 22.025 19.216 0.972 1.00 57.41 97 HIS A C 1
ATOM 803 O O . HIS A 1 97 ? 22.216 20.152 1.741 1.00 57.41 97 HIS A O 1
ATOM 809 N N . LYS A 1 98 ? 22.319 19.356 -0.322 1.00 51.97 98 LYS A N 1
ATOM 810 C CA . LYS A 1 98 ? 22.805 20.605 -0.922 1.00 51.97 98 LYS A CA 1
ATOM 811 C C . LYS A 1 98 ? 21.702 21.621 -1.223 1.00 51.97 98 LYS A C 1
ATOM 813 O O . LYS A 1 98 ? 22.041 22.762 -1.513 1.00 51.97 98 LYS A O 1
ATOM 818 N N . ASP A 1 99 ? 20.436 21.222 -1.167 1.00 55.66 99 ASP A N 1
ATOM 819 C CA . ASP A 1 99 ? 19.305 22.113 -1.415 1.00 55.66 99 ASP A CA 1
ATOM 820 C C . ASP A 1 99 ? 18.452 22.218 -0.144 1.00 55.66 99 ASP A C 1
ATOM 822 O O . ASP A 1 99 ? 17.590 21.379 0.120 1.00 55.66 99 ASP A O 1
ATOM 826 N N . GLU A 1 100 ? 18.736 23.224 0.691 1.00 54.03 100 GLU A N 1
ATOM 827 C CA . GLU A 1 100 ? 18.044 23.459 1.973 1.00 54.03 100 GLU A CA 1
ATOM 828 C C . GLU A 1 100 ? 16.522 23.648 1.804 1.00 54.03 100 GLU A C 1
ATOM 830 O O . GLU A 1 100 ? 15.768 23.485 2.762 1.00 54.03 100 GLU A O 1
ATOM 835 N N . ASN A 1 101 ? 16.053 23.915 0.578 1.00 53.94 101 ASN A N 1
ATOM 836 C CA . ASN A 1 101 ? 14.638 24.065 0.237 1.00 53.94 101 ASN A CA 1
ATOM 837 C C . ASN A 1 101 ? 13.922 22.741 -0.098 1.00 53.94 101 ASN A C 1
ATOM 839 O O . ASN A 1 101 ? 12.707 22.749 -0.293 1.00 53.94 101 ASN A O 1
ATOM 843 N N . TYR A 1 102 ? 14.629 21.606 -0.169 1.00 62.88 102 TYR A N 1
ATOM 844 C CA . TYR A 1 102 ? 14.073 20.319 -0.619 1.00 62.88 102 TYR A CA 1
ATOM 845 C C . TYR A 1 102 ? 13.791 19.337 0.537 1.00 62.88 102 TYR A C 1
ATOM 847 O O . TYR A 1 102 ? 13.919 18.120 0.397 1.00 62.88 102 TYR A O 1
ATOM 855 N N . HIS A 1 103 ? 13.406 19.839 1.712 1.00 74.75 103 HIS A N 1
ATOM 856 C CA . HIS A 1 103 ? 13.009 18.988 2.836 1.00 74.75 103 HIS A CA 1
ATOM 857 C C . HIS A 1 103 ? 11.490 18.990 3.007 1.00 74.75 103 HIS A C 1
ATOM 859 O O . HIS A 1 103 ? 10.907 19.957 3.489 1.00 74.75 103 HIS A O 1
ATOM 865 N N . ARG A 1 104 ? 10.850 17.879 2.618 1.00 84.81 104 ARG A N 1
ATOM 866 C CA . ARG A 1 104 ? 9.427 17.636 2.890 1.00 84.81 104 ARG A CA 1
ATOM 867 C C . ARG A 1 104 ? 9.290 16.963 4.252 1.00 84.81 104 ARG A C 1
ATOM 869 O O . ARG A 1 104 ? 9.977 15.981 4.541 1.00 84.81 104 ARG A O 1
ATOM 876 N N . THR A 1 105 ? 8.354 17.437 5.064 1.00 88.81 105 THR A N 1
ATOM 877 C CA . THR A 1 105 ? 7.937 16.754 6.297 1.00 88.81 105 THR A CA 1
ATOM 878 C C . THR A 1 105 ? 7.412 15.353 5.983 1.00 88.81 105 THR A C 1
ATOM 880 O O . THR A 1 105 ? 6.951 15.080 4.869 1.00 88.81 105 THR A O 1
ATOM 883 N N . PHE A 1 106 ? 7.400 14.443 6.960 1.00 89.06 106 PHE A N 1
ATOM 884 C CA . PHE A 1 106 ? 6.818 13.113 6.752 1.00 89.06 106 PHE A CA 1
ATOM 885 C C . PHE A 1 106 ? 5.362 13.171 6.283 1.00 89.06 106 PHE A C 1
ATOM 887 O O . PHE A 1 106 ? 4.960 12.377 5.437 1.00 89.06 106 PHE A O 1
ATOM 894 N N . SER A 1 107 ? 4.577 14.130 6.784 1.00 90.62 107 SER A N 1
ATOM 895 C CA . SER A 1 107 ? 3.187 14.317 6.357 1.00 90.62 107 SER A CA 1
ATOM 896 C C . SER A 1 107 ? 3.083 14.673 4.869 1.00 90.62 107 SER A C 1
ATOM 898 O O . SER A 1 107 ? 2.292 14.069 4.143 1.00 90.62 107 SER A O 1
ATOM 900 N N . GLU A 1 108 ? 3.924 15.595 4.395 1.00 92.50 108 GLU A N 1
ATOM 901 C CA . GLU A 1 108 ? 3.976 15.997 2.985 1.00 92.50 108 GLU A CA 1
ATOM 902 C C . GLU A 1 108 ? 4.468 14.861 2.093 1.00 92.50 108 GLU A C 1
ATOM 904 O O . GLU A 1 108 ? 3.824 14.567 1.085 1.00 92.50 108 GLU A O 1
ATOM 909 N N . ARG A 1 109 ? 5.548 14.169 2.491 1.00 93.19 109 ARG A N 1
ATOM 910 C CA . ARG A 1 109 ? 6.056 12.997 1.760 1.00 93.19 109 ARG A CA 1
ATOM 911 C C . ARG A 1 109 ? 4.980 11.936 1.632 1.00 93.19 109 ARG A C 1
ATOM 913 O O . ARG A 1 109 ? 4.761 11.415 0.549 1.00 93.19 109 ARG A O 1
ATOM 920 N N . LYS A 1 110 ? 4.282 11.642 2.723 1.00 94.25 110 LYS A N 1
ATOM 921 C CA . LYS A 1 110 ? 3.217 10.640 2.782 1.00 94.25 110 LYS A CA 1
ATOM 922 C C . LYS A 1 110 ? 2.037 10.991 1.882 1.00 94.25 110 LYS A C 1
ATOM 924 O O . LYS A 1 110 ? 1.570 10.120 1.154 1.00 94.25 110 LYS A O 1
ATOM 929 N N . LYS A 1 111 ? 1.594 12.252 1.887 1.00 95.88 111 LYS A N 1
ATOM 930 C CA . LYS A 1 111 ? 0.536 12.728 0.987 1.00 95.88 111 LYS A CA 1
ATOM 931 C C . LYS A 1 111 ? 0.961 12.615 -0.478 1.00 95.88 111 LYS A C 1
ATOM 933 O O . LYS A 1 111 ? 0.239 12.003 -1.258 1.00 95.88 111 LYS A O 1
ATOM 938 N N . LEU A 1 112 ? 2.142 13.136 -0.819 1.00 96.44 112 LEU A N 1
ATOM 939 C CA . LEU A 1 112 ? 2.676 13.066 -2.179 1.00 96.44 112 LEU A CA 1
ATOM 940 C C . LEU A 1 112 ? 2.822 11.612 -2.641 1.00 96.44 112 LEU A C 1
ATOM 942 O O . LEU A 1 112 ? 2.363 11.263 -3.719 1.00 96.44 112 LEU A O 1
ATOM 946 N N . GLN A 1 113 ? 3.366 10.738 -1.794 1.00 96.88 113 GLN A N 1
ATOM 947 C CA . GLN A 1 113 ? 3.531 9.322 -2.110 1.00 96.88 113 GLN A CA 1
ATOM 948 C C . GLN A 1 113 ? 2.190 8.641 -2.406 1.00 96.88 113 GLN A C 1
ATOM 950 O O . GLN A 1 113 ? 2.089 7.870 -3.356 1.00 96.88 113 GLN A O 1
ATOM 955 N N . PHE A 1 114 ? 1.151 8.932 -1.618 1.00 97.75 114 PHE A N 1
ATOM 956 C CA . PHE A 1 114 ? -0.190 8.404 -1.860 1.00 97.75 114 PHE A CA 1
ATOM 957 C C . PHE A 1 114 ? -0.791 8.923 -3.175 1.00 97.75 114 PHE A C 1
ATOM 959 O O . PHE A 1 114 ? -1.412 8.161 -3.916 1.00 97.75 114 PHE A O 1
ATOM 966 N N . ASP A 1 115 ? -0.585 10.202 -3.493 1.00 97.94 115 ASP A N 1
ATOM 967 C CA . ASP A 1 115 ? -1.024 10.786 -4.761 1.00 97.94 115 ASP A CA 1
ATOM 968 C C . ASP A 1 115 ? -0.296 10.153 -5.960 1.00 97.94 115 ASP A C 1
ATOM 970 O O . ASP A 1 115 ? -0.947 9.791 -6.940 1.00 97.94 115 ASP A O 1
ATOM 974 N N . LEU A 1 116 ? 1.010 9.901 -5.847 1.00 98.12 116 LEU A N 1
ATOM 975 C CA . LEU A 1 116 ? 1.795 9.188 -6.860 1.00 98.12 116 LEU A CA 1
ATOM 976 C C . LEU A 1 116 ? 1.317 7.747 -7.054 1.00 98.12 116 LEU A C 1
ATOM 978 O O . LEU A 1 116 ? 1.207 7.285 -8.186 1.00 98.12 116 LEU A O 1
ATOM 982 N N . TRP A 1 117 ? 0.967 7.043 -5.974 1.00 97.88 117 TRP A N 1
ATOM 983 C CA . TRP A 1 117 ? 0.394 5.698 -6.069 1.00 97.88 117 TRP A CA 1
ATOM 984 C C . TRP A 1 117 ? -0.938 5.680 -6.821 1.00 97.88 117 TRP A C 1
ATOM 986 O O . TRP A 1 117 ? -1.144 4.809 -7.666 1.00 97.88 117 TRP A O 1
ATOM 996 N N . LYS A 1 118 ? -1.821 6.656 -6.574 1.00 96.94 118 LYS A N 1
ATOM 997 C CA . LYS A 1 118 ? -3.068 6.800 -7.344 1.00 96.94 118 LYS A CA 1
ATOM 998 C C . LYS A 1 118 ? -2.792 7.078 -8.820 1.00 96.94 118 LYS A C 1
ATOM 1000 O O . LYS A 1 118 ? -3.464 6.502 -9.670 1.00 96.94 118 LYS A O 1
ATOM 1005 N N . SER A 1 119 ? -1.810 7.929 -9.117 1.00 96.94 119 SER A N 1
ATOM 1006 C CA . SER A 1 119 ? -1.417 8.258 -10.492 1.00 96.94 119 SER A CA 1
ATOM 1007 C C . SER A 1 119 ? -0.778 7.083 -11.230 1.00 96.94 119 SER A C 1
ATOM 1009 O O . SER A 1 119 ? -0.976 6.971 -12.433 1.00 96.94 119 SER A O 1
ATOM 1011 N N . ALA A 1 120 ? -0.045 6.210 -10.529 1.00 96.62 120 ALA A N 1
ATOM 1012 C CA . ALA A 1 120 ? 0.603 5.028 -11.102 1.00 96.62 120 ALA A CA 1
ATOM 1013 C C . ALA A 1 120 ? -0.361 3.856 -11.337 1.00 96.62 120 ALA A C 1
ATOM 1015 O O . ALA A 1 120 ? -0.105 3.002 -12.187 1.00 96.62 120 ALA A O 1
ATOM 1016 N N . LEU A 1 121 ? -1.450 3.781 -10.563 1.00 95.06 121 LEU A N 1
ATOM 1017 C CA . LEU A 1 121 ? -2.368 2.641 -10.557 1.00 95.06 121 LEU A CA 1
ATOM 1018 C C . LEU A 1 121 ? -2.859 2.238 -11.965 1.00 95.06 121 LEU A C 1
ATOM 1020 O O . LEU A 1 121 ? -2.770 1.050 -12.281 1.00 95.06 121 LEU A O 1
ATOM 1024 N N . PRO A 1 122 ? -3.300 3.162 -12.847 1.00 93.12 122 PRO A N 1
ATOM 1025 C CA . PRO A 1 122 ? -3.776 2.802 -14.185 1.00 93.12 122 PRO A CA 1
ATOM 1026 C C . PRO A 1 122 ? -2.742 2.062 -15.048 1.00 93.12 122 PRO A C 1
ATOM 1028 O O . PRO A 1 122 ? -3.099 1.180 -15.831 1.00 93.12 122 PRO A O 1
ATOM 1031 N N . GLN A 1 123 ? -1.464 2.416 -14.915 1.00 93.50 123 GLN A N 1
ATOM 1032 C CA . GLN A 1 123 ? -0.356 1.827 -15.661 1.00 93.50 123 GLN A CA 1
ATOM 1033 C C . GLN A 1 123 ? 0.014 0.469 -15.058 1.00 93.50 123 GLN A C 1
ATOM 1035 O O . GLN A 1 123 ? 0.100 -0.518 -15.785 1.00 93.50 123 GLN A O 1
ATOM 1040 N N . LEU A 1 124 ? 0.121 0.390 -13.727 1.00 92.75 124 LEU A N 1
ATOM 1041 C CA . LEU A 1 124 ? 0.525 -0.824 -13.006 1.00 92.75 124 LEU A CA 1
ATOM 1042 C C . LEU A 1 124 ? -0.385 -2.026 -13.257 1.00 92.75 124 LEU A C 1
ATOM 1044 O O . LEU A 1 124 ? 0.103 -3.150 -13.334 1.00 92.75 124 LEU A O 1
ATOM 1048 N N . MET A 1 125 ? -1.691 -1.805 -13.411 1.00 88.56 125 MET A N 1
ATOM 1049 C CA . MET A 1 125 ? -2.666 -2.880 -13.656 1.00 88.56 125 MET A CA 1
ATOM 1050 C C . MET A 1 125 ? -2.403 -3.643 -14.962 1.00 88.56 125 MET A C 1
ATOM 1052 O O . MET A 1 125 ? -2.823 -4.790 -15.101 1.00 88.56 125 MET A O 1
ATOM 1056 N N . ASN A 1 126 ? -1.723 -3.008 -15.920 1.00 87.00 126 ASN A N 1
ATOM 1057 C CA . ASN A 1 126 ? -1.403 -3.595 -17.219 1.00 87.00 126 ASN A CA 1
ATOM 1058 C C . ASN A 1 126 ? 0.038 -4.118 -17.290 1.00 87.00 126 ASN A C 1
ATOM 1060 O O . ASN A 1 126 ? 0.410 -4.770 -18.270 1.00 87.00 126 ASN A O 1
ATOM 1064 N N . GLU A 1 127 ? 0.854 -3.853 -16.267 1.00 91.25 127 GLU A N 1
ATOM 1065 C CA . GLU A 1 127 ? 2.242 -4.285 -16.251 1.00 91.25 127 GLU A CA 1
ATOM 1066 C C . GLU A 1 127 ? 2.342 -5.782 -15.970 1.00 91.25 127 GLU A C 1
ATOM 1068 O O . GLU A 1 127 ? 1.941 -6.304 -14.930 1.00 91.25 127 GLU A O 1
ATOM 1073 N N . ARG A 1 128 ? 2.941 -6.494 -16.923 1.00 89.25 128 ARG A N 1
ATOM 1074 C CA . ARG A 1 128 ? 3.074 -7.952 -16.864 1.00 89.25 128 ARG A CA 1
ATOM 1075 C C . ARG A 1 128 ? 4.006 -8.416 -15.746 1.00 89.25 128 ARG A C 1
ATOM 1077 O O . ARG A 1 128 ? 3.822 -9.500 -15.196 1.00 89.25 128 ARG A O 1
ATOM 1084 N N . PHE A 1 129 ? 5.049 -7.641 -15.471 1.00 93.88 129 PHE A N 1
ATOM 1085 C CA . PHE A 1 129 ? 6.150 -8.044 -14.604 1.00 93.88 129 PHE A CA 1
ATOM 1086 C C . PHE A 1 129 ? 6.183 -7.184 -13.343 1.00 93.88 129 PHE A C 1
ATOM 1088 O O . PHE A 1 129 ? 7.111 -6.407 -13.123 1.00 93.88 129 PHE A O 1
ATOM 1095 N N . MET A 1 130 ? 5.155 -7.362 -12.515 1.00 95.75 130 MET A N 1
ATOM 1096 C CA . MET A 1 130 ? 5.041 -6.744 -11.198 1.00 95.75 130 MET A CA 1
ATOM 1097 C C . MET A 1 130 ? 5.630 -7.644 -10.116 1.00 95.75 130 MET A C 1
ATOM 1099 O O . MET A 1 130 ? 5.385 -8.852 -10.051 1.00 95.75 130 MET A O 1
ATOM 1103 N N . CYS A 1 131 ? 6.445 -7.037 -9.269 1.00 95.81 131 CYS A N 1
ATOM 1104 C CA . CYS A 1 131 ? 7.182 -7.692 -8.209 1.00 95.81 131 CYS A CA 1
ATOM 1105 C C . CYS A 1 131 ? 7.007 -6.948 -6.895 1.00 95.81 131 CYS A C 1
ATOM 1107 O O . CYS A 1 131 ? 6.792 -5.744 -6.866 1.00 95.81 131 CYS A O 1
ATOM 1109 N N . TYR A 1 132 ? 7.169 -7.674 -5.805 1.00 95.00 132 TYR A N 1
ATOM 1110 C CA . TYR A 1 132 ? 7.222 -7.164 -4.455 1.00 95.00 132 TYR A CA 1
ATOM 1111 C C . TYR A 1 132 ? 8.547 -7.576 -3.832 1.00 95.00 132 TYR A C 1
ATOM 1113 O O . TYR A 1 132 ? 8.955 -8.740 -3.932 1.00 95.00 132 TYR A O 1
ATOM 1121 N N . GLN A 1 133 ? 9.186 -6.639 -3.143 1.00 93.00 133 GLN A N 1
ATOM 1122 C CA . GLN A 1 133 ? 10.347 -6.905 -2.319 1.00 93.00 133 GLN A CA 1
ATOM 1123 C C . GLN A 1 133 ? 10.239 -6.151 -0.998 1.00 93.00 133 GLN A C 1
ATOM 1125 O O . GLN A 1 133 ? 10.190 -4.924 -0.945 1.00 93.00 133 GLN A O 1
ATOM 1130 N N . TRP A 1 134 ? 10.318 -6.909 0.087 1.00 90.50 134 TRP A N 1
ATOM 1131 C CA . TRP A 1 134 ? 10.546 -6.348 1.408 1.00 90.50 134 TRP A CA 1
ATOM 1132 C C . TRP A 1 134 ? 12.022 -5.978 1.578 1.00 90.50 134 TRP A C 1
ATOM 1134 O O . TRP A 1 134 ? 12.909 -6.768 1.232 1.00 90.50 134 TRP A O 1
ATOM 1144 N N . ILE A 1 135 ? 12.304 -4.782 2.096 1.00 89.88 135 ILE A N 1
ATOM 1145 C CA . ILE A 1 135 ? 13.671 -4.254 2.193 1.00 89.88 135 ILE A CA 1
ATOM 1146 C C . ILE A 1 135 ? 13.945 -3.684 3.583 1.00 89.88 135 ILE A C 1
ATOM 1148 O O . ILE A 1 135 ? 13.091 -3.058 4.191 1.00 89.88 135 ILE A O 1
ATOM 1152 N N . TYR A 1 136 ? 15.176 -3.811 4.080 1.00 84.88 136 TYR A N 1
ATOM 1153 C CA . TYR A 1 136 ? 15.568 -3.207 5.365 1.00 84.88 136 TYR A CA 1
ATOM 1154 C C . TYR A 1 136 ? 15.664 -1.671 5.332 1.00 84.88 136 TYR A C 1
ATOM 1156 O O . TYR A 1 136 ? 15.803 -1.038 6.373 1.00 84.88 136 TYR A O 1
ATOM 1164 N N . GLY A 1 137 ? 15.668 -1.074 4.142 1.00 85.62 137 GLY A N 1
ATOM 1165 C CA . GLY A 1 137 ? 15.774 0.366 3.935 1.00 85.62 137 GLY A CA 1
ATOM 1166 C C . GLY A 1 137 ? 16.440 0.696 2.603 1.00 85.62 137 GLY A C 1
ATOM 1167 O O . GLY A 1 137 ? 17.260 -0.074 2.093 1.00 85.62 137 GLY A O 1
ATOM 1168 N N . LEU A 1 138 ? 16.117 1.865 2.047 1.00 86.56 138 LEU A N 1
ATOM 1169 C CA . LEU A 1 138 ? 16.532 2.255 0.694 1.00 86.56 138 LEU A CA 1
ATOM 1170 C C . LEU A 1 138 ? 18.053 2.387 0.532 1.00 86.56 138 LEU A C 1
ATOM 1172 O O . LEU A 1 138 ? 18.582 2.119 -0.542 1.00 86.56 138 LEU A O 1
ATOM 1176 N N . ARG A 1 139 ? 18.793 2.663 1.616 1.00 83.25 139 ARG A N 1
ATOM 1177 C CA . ARG A 1 139 ? 20.272 2.705 1.611 1.00 83.25 139 ARG A CA 1
ATOM 1178 C C . ARG A 1 139 ? 20.946 1.403 1.152 1.00 83.25 139 ARG A C 1
ATOM 1180 O O . ARG A 1 139 ? 22.122 1.420 0.774 1.00 83.25 139 ARG A O 1
ATOM 1187 N N . TYR A 1 140 ? 20.229 0.281 1.227 1.00 83.06 140 TYR A N 1
ATOM 1188 C CA . TYR A 1 140 ? 20.712 -1.044 0.832 1.00 83.06 140 TYR A CA 1
ATOM 1189 C C . TYR A 1 140 ? 20.326 -1.429 -0.599 1.00 83.06 140 TYR A C 1
ATOM 1191 O O . TYR A 1 140 ? 20.798 -2.449 -1.100 1.00 83.06 140 TYR A O 1
ATOM 1199 N N . ILE A 1 141 ? 19.517 -0.612 -1.272 1.00 83.88 141 ILE A N 1
ATOM 1200 C CA . ILE A 1 141 ? 19.139 -0.818 -2.666 1.00 83.88 141 ILE A CA 1
ATOM 1201 C C . ILE A 1 141 ? 20.293 -0.342 -3.541 1.00 83.88 141 ILE A C 1
ATOM 1203 O O . ILE A 1 141 ? 20.520 0.852 -3.726 1.00 83.88 141 ILE A O 1
ATOM 1207 N N . LYS A 1 142 ? 21.091 -1.300 -4.024 1.00 78.06 142 LYS A N 1
ATOM 1208 C CA . LYS A 1 142 ? 22.256 -1.050 -4.876 1.00 78.06 142 LYS A CA 1
ATOM 1209 C C . LYS A 1 142 ? 22.313 -2.055 -6.009 1.00 78.06 142 LYS A C 1
ATOM 1211 O O . LYS A 1 142 ? 22.136 -3.251 -5.790 1.00 78.06 142 LYS A O 1
ATOM 1216 N N . GLY A 1 143 ? 22.647 -1.572 -7.200 1.00 83.44 143 GLY A N 1
ATOM 1217 C CA . GLY A 1 143 ? 22.834 -2.416 -8.371 1.00 83.44 143 GLY A CA 1
ATOM 1218 C C . GLY A 1 143 ? 21.518 -3.039 -8.806 1.00 83.44 143 GLY A C 1
ATOM 1219 O O . GLY A 1 143 ? 20.784 -2.426 -9.570 1.00 83.44 143 GLY A O 1
ATOM 1220 N N . LYS A 1 144 ? 21.215 -4.244 -8.321 1.00 85.56 144 LYS A N 1
ATOM 1221 C CA . LYS A 1 144 ? 20.126 -5.062 -8.846 1.00 85.56 144 LYS A CA 1
ATOM 1222 C C . LYS A 1 144 ? 19.338 -5.793 -7.773 1.00 85.56 144 LYS A C 1
ATOM 1224 O O . LYS A 1 144 ? 19.887 -6.069 -6.705 1.00 85.56 144 LYS A O 1
ATOM 1229 N N . PRO A 1 145 ? 18.090 -6.172 -8.070 1.00 86.62 145 PRO A N 1
ATOM 1230 C CA . PRO A 1 145 ? 17.314 -6.944 -7.127 1.00 86.62 145 PRO A CA 1
ATOM 1231 C C . PRO A 1 145 ? 17.884 -8.349 -6.883 1.00 86.62 145 PRO A C 1
ATOM 1233 O O . PRO A 1 145 ? 18.478 -8.980 -7.767 1.00 86.62 145 PRO A O 1
ATOM 1236 N N . THR A 1 146 ? 17.636 -8.880 -5.688 1.00 87.25 146 THR A N 1
ATOM 1237 C CA . THR A 1 146 ? 18.028 -10.242 -5.313 1.00 87.25 146 THR A CA 1
ATOM 1238 C C . THR A 1 146 ? 16.880 -11.209 -5.590 1.00 87.25 146 THR A C 1
ATOM 1240 O O . THR A 1 146 ? 15.799 -11.081 -5.026 1.00 87.25 146 THR A O 1
ATOM 1243 N N . LYS A 1 147 ? 17.125 -12.245 -6.403 1.00 86.00 147 LYS A N 1
ATOM 1244 C CA . LYS A 1 147 ? 16.071 -13.172 -6.865 1.00 86.00 147 LYS A CA 1
ATOM 1245 C C . LYS A 1 147 ? 15.307 -13.884 -5.741 1.00 86.00 147 LYS A C 1
ATOM 1247 O O . LYS A 1 147 ? 14.124 -14.138 -5.903 1.00 86.00 147 LYS A O 1
ATOM 1252 N N . LYS A 1 148 ? 15.965 -14.195 -4.619 1.00 88.12 148 LYS A N 1
ATOM 1253 C CA . LYS A 1 148 ? 15.325 -14.828 -3.447 1.00 88.12 148 LYS A CA 1
ATOM 1254 C C . LYS A 1 148 ? 14.418 -13.884 -2.645 1.00 88.12 148 LYS A C 1
ATOM 1256 O O . LYS A 1 148 ? 13.597 -14.368 -1.874 1.00 88.12 148 LYS A O 1
ATOM 1261 N N . ASP A 1 149 ? 14.585 -12.574 -2.816 1.00 88.00 149 ASP A N 1
ATOM 1262 C CA . ASP A 1 149 ? 13.899 -11.554 -2.018 1.00 88.00 149 ASP A CA 1
ATOM 1263 C C . ASP A 1 149 ? 12.708 -10.939 -2.779 1.00 88.00 149 ASP A C 1
ATOM 1265 O O . ASP A 1 149 ? 11.887 -10.255 -2.176 1.00 88.00 149 ASP A O 1
ATOM 1269 N N . ILE A 1 150 ? 12.583 -11.218 -4.083 1.00 91.31 150 ILE A N 1
ATOM 1270 C CA . ILE A 1 150 ? 11.440 -10.815 -4.909 1.00 91.31 150 ILE A CA 1
ATOM 1271 C C . ILE A 1 150 ? 10.371 -11.900 -4.944 1.00 91.31 150 ILE A C 1
ATOM 1273 O O . ILE A 1 150 ? 10.661 -13.092 -5.068 1.00 91.31 150 ILE A O 1
ATOM 1277 N N . ARG A 1 151 ? 9.116 -11.458 -4.944 1.00 93.38 151 ARG A N 1
ATOM 1278 C CA . ARG A 1 151 ? 7.941 -12.269 -5.263 1.00 93.38 151 ARG A CA 1
ATOM 1279 C C . ARG A 1 151 ? 7.130 -11.585 -6.352 1.00 93.38 151 ARG A C 1
ATOM 1281 O O . ARG A 1 151 ? 7.039 -10.366 -6.348 1.00 93.38 151 ARG A O 1
ATOM 1288 N N . PHE A 1 152 ? 6.542 -12.348 -7.266 1.00 95.06 152 PHE A N 1
ATOM 1289 C CA . PHE A 1 152 ? 5.557 -11.780 -8.185 1.00 95.06 152 PHE A CA 1
ATOM 1290 C C . PHE A 1 152 ? 4.331 -11.315 -7.400 1.00 95.06 152 PHE A C 1
ATOM 1292 O O . PHE A 1 152 ? 3.912 -11.990 -6.458 1.00 95.06 152 PHE A O 1
ATOM 1299 N N . CYS A 1 153 ? 3.783 -10.170 -7.786 1.00 95.38 153 CYS A N 1
ATOM 1300 C CA . CYS A 1 153 ? 2.598 -9.591 -7.169 1.00 95.38 153 CYS A CA 1
ATOM 1301 C C . CYS A 1 153 ? 1.686 -8.975 -8.229 1.00 95.38 153 CYS A C 1
ATOM 1303 O O . CYS A 1 153 ? 2.063 -8.847 -9.394 1.00 95.38 153 CYS A O 1
ATOM 1305 N N . GLN A 1 154 ? 0.494 -8.573 -7.808 1.00 95.38 154 GLN A N 1
ATOM 1306 C CA . GLN A 1 154 ? -0.464 -7.842 -8.627 1.00 95.38 154 GLN A CA 1
ATOM 1307 C C . GLN A 1 154 ? -0.983 -6.635 -7.854 1.00 95.38 154 GLN A C 1
ATOM 1309 O O . GLN A 1 154 ? -1.101 -6.674 -6.629 1.00 95.38 154 GLN A O 1
ATOM 1314 N N . VAL A 1 155 ? -1.285 -5.563 -8.581 1.00 95.31 155 VAL A N 1
ATOM 1315 C CA . VAL A 1 155 ? -1.989 -4.402 -8.039 1.00 95.31 155 VAL A CA 1
ATOM 1316 C C . VAL A 1 155 ? -3.365 -4.373 -8.688 1.00 95.31 155 VAL A C 1
ATOM 1318 O O . VAL A 1 155 ? -3.476 -4.235 -9.906 1.00 95.31 155 VAL A O 1
ATOM 1321 N N . ALA A 1 156 ? -4.399 -4.562 -7.879 1.00 94.94 156 ALA A N 1
ATOM 1322 C CA . ALA A 1 156 ? -5.773 -4.634 -8.343 1.00 94.94 156 ALA A CA 1
ATOM 1323 C C . ALA A 1 156 ? -6.396 -3.236 -8.465 1.00 94.94 156 ALA A C 1
ATOM 1325 O O . ALA A 1 156 ? -6.063 -2.317 -7.714 1.00 94.94 156 ALA A O 1
ATOM 1326 N N . SER A 1 157 ? -7.338 -3.095 -9.400 1.00 94.00 157 SER A N 1
ATOM 1327 C CA . SER A 1 157 ? -8.106 -1.861 -9.612 1.00 94.00 157 SER A CA 1
ATOM 1328 C C . SER A 1 157 ? -9.169 -1.617 -8.543 1.00 94.00 157 SER A C 1
ATOM 1330 O O . SER A 1 157 ? -9.659 -0.498 -8.396 1.00 94.00 157 SER A O 1
ATOM 1332 N N . ASP A 1 158 ? -9.594 -2.677 -7.855 1.00 96.38 158 ASP A N 1
ATOM 1333 C CA . ASP A 1 158 ? -10.697 -2.601 -6.912 1.00 96.38 158 ASP A CA 1
ATOM 1334 C C . ASP A 1 158 ? -10.317 -1.821 -5.656 1.00 96.38 158 ASP A C 1
ATOM 1336 O O . ASP A 1 158 ? -9.232 -1.968 -5.093 1.00 96.38 158 ASP A O 1
ATOM 1340 N N . ILE A 1 159 ? -11.265 -1.027 -5.169 1.00 96.56 159 ILE A N 1
ATOM 1341 C CA . ILE A 1 159 ? -11.087 -0.239 -3.956 1.00 96.56 159 ILE A CA 1
ATOM 1342 C C . ILE A 1 159 ? -11.547 -1.073 -2.750 1.00 96.56 159 ILE A C 1
ATOM 1344 O O . ILE A 1 159 ? -12.722 -1.457 -2.683 1.00 96.56 159 ILE A O 1
ATOM 1348 N N . PRO A 1 160 ? -10.673 -1.332 -1.763 1.00 97.38 160 PRO A N 1
ATOM 1349 C CA . PRO A 1 160 ? -11.036 -2.098 -0.586 1.00 97.38 160 PRO A CA 1
ATOM 1350 C C . PRO A 1 160 ? -11.926 -1.256 0.333 1.00 97.38 160 PRO A C 1
ATOM 1352 O O . PRO A 1 160 ? -11.568 -0.157 0.751 1.00 97.38 160 PRO A O 1
ATOM 1355 N N . GLN A 1 161 ? -13.089 -1.794 0.697 1.00 97.62 161 GLN A N 1
ATOM 1356 C CA . GLN A 1 161 ? -13.983 -1.174 1.673 1.00 97.62 161 GLN A CA 1
ATOM 1357 C C . GLN A 1 161 ? -13.668 -1.684 3.076 1.00 97.62 161 GLN A C 1
ATOM 1359 O O . GLN A 1 161 ? -13.779 -2.886 3.329 1.00 97.62 161 GLN A O 1
ATOM 1364 N N . LEU A 1 162 ? -13.346 -0.790 4.008 1.00 97.88 162 LEU A N 1
ATOM 1365 C CA . LEU A 1 162 ? -13.144 -1.162 5.409 1.00 97.88 162 LEU A CA 1
ATOM 1366 C C . LEU A 1 162 ? -14.464 -1.629 6.042 1.00 97.88 162 LEU A C 1
ATOM 1368 O O . LEU A 1 162 ? -15.528 -1.059 5.795 1.00 97.88 162 LEU A O 1
ATOM 1372 N N . LYS A 1 163 ? -14.403 -2.692 6.848 1.00 97.75 163 LYS A N 1
ATOM 1373 C CA . LYS A 1 163 ? -15.549 -3.267 7.567 1.00 97.75 163 LYS A CA 1
ATOM 1374 C C . LYS A 1 163 ? -15.168 -3.533 9.017 1.00 97.75 163 LYS A C 1
ATOM 1376 O O . LYS A 1 163 ? -14.200 -4.247 9.282 1.00 97.75 163 LYS A O 1
ATOM 1381 N N . PHE A 1 164 ? -15.974 -3.013 9.937 1.00 97.81 164 PHE A N 1
ATOM 1382 C CA . PHE A 1 164 ? -15.748 -3.140 11.372 1.00 97.81 164 PHE A CA 1
ATOM 1383 C C . PHE A 1 164 ? -16.750 -4.087 12.028 1.00 97.81 164 PHE A C 1
ATOM 1385 O O . PHE A 1 164 ? -17.950 -4.068 11.731 1.00 97.81 164 PHE A O 1
ATOM 1392 N N . PHE A 1 165 ? -16.245 -4.896 12.957 1.00 97.69 165 PHE A N 1
ATOM 1393 C CA . PHE A 1 165 ? -17.034 -5.838 13.741 1.00 97.69 165 PHE A CA 1
ATOM 1394 C C . PHE A 1 165 ? -16.775 -5.609 15.226 1.00 97.69 165 PHE A C 1
ATOM 1396 O O . PHE A 1 165 ? -15.639 -5.745 15.671 1.00 97.69 165 PHE A O 1
ATOM 1403 N N . LEU A 1 166 ? -17.818 -5.291 15.992 1.00 96.00 166 LEU A N 1
ATOM 1404 C CA . LEU A 1 166 ? -17.750 -5.230 17.450 1.00 96.00 166 LEU A CA 1
ATOM 1405 C C . LEU A 1 166 ? -18.273 -6.552 18.013 1.00 96.00 166 LEU A C 1
ATOM 1407 O O . LEU A 1 166 ? -19.464 -6.837 17.912 1.00 96.00 166 LEU A O 1
ATOM 1411 N N . ILE A 1 167 ? -17.372 -7.361 18.557 1.00 96.38 167 ILE A N 1
ATOM 1412 C CA . ILE A 1 167 ? -17.646 -8.715 19.038 1.00 96.38 167 ILE A CA 1
ATOM 1413 C C . ILE A 1 167 ? -17.632 -8.707 20.565 1.00 96.38 167 ILE A C 1
ATOM 1415 O O . ILE A 1 167 ? -16.608 -8.362 21.160 1.00 96.38 167 ILE A O 1
ATOM 1419 N N . ASP A 1 168 ? -18.723 -9.125 21.202 1.00 95.81 168 ASP A N 1
ATOM 1420 C CA . ASP A 1 168 ? -18.772 -9.291 22.659 1.00 95.81 168 ASP A CA 1
ATOM 1421 C C . ASP A 1 168 ? -18.034 -10.569 23.101 1.00 95.81 168 ASP A C 1
ATOM 1423 O O . ASP A 1 168 ? -18.240 -11.661 22.564 1.00 95.81 168 ASP A O 1
ATOM 1427 N N . LYS A 1 169 ? -17.128 -10.433 24.074 1.00 95.81 169 LYS A N 1
ATOM 1428 C CA . LYS A 1 169 ? -16.353 -11.526 24.683 1.00 95.81 169 LYS A CA 1
ATOM 1429 C C . LYS A 1 169 ? -16.581 -11.642 26.194 1.00 95.81 169 LYS A C 1
ATOM 1431 O O . LYS A 1 169 ? -15.738 -12.189 26.903 1.00 95.81 169 LYS A O 1
ATOM 1436 N N . GLY A 1 170 ? -17.711 -11.149 26.696 1.00 94.75 170 GLY A N 1
ATOM 1437 C CA . GLY A 1 170 ? -18.060 -11.173 28.116 1.00 94.75 170 GLY A CA 1
ATOM 1438 C C . GLY A 1 170 ? -17.584 -9.905 28.813 1.00 94.75 170 GLY A C 1
ATOM 1439 O O . GLY A 1 170 ? -18.317 -8.927 28.862 1.00 94.75 170 GLY A O 1
ATOM 1440 N N . GLU A 1 171 ? -16.352 -9.885 29.319 1.00 94.81 171 GLU A N 1
ATOM 1441 C CA . GLU A 1 171 ? -15.809 -8.735 30.074 1.00 94.81 171 GLU A CA 1
ATOM 1442 C C . GLU A 1 171 ? -15.224 -7.622 29.183 1.00 94.81 171 GLU A C 1
ATOM 1444 O O . GLU A 1 171 ? -14.888 -6.522 29.637 1.00 94.81 171 GLU A O 1
ATOM 1449 N N . TYR A 1 172 ? -15.085 -7.893 27.888 1.00 95.00 172 TYR A N 1
ATOM 1450 C CA . TYR A 1 172 ? -14.489 -6.985 26.916 1.00 95.00 172 TYR A CA 1
ATOM 1451 C C . TYR A 1 172 ? -15.121 -7.160 25.534 1.00 95.00 172 TYR A C 1
ATOM 1453 O O . TYR A 1 172 ? -15.768 -8.168 25.254 1.00 95.00 172 TYR A O 1
ATOM 1461 N N . TYR A 1 173 ? -14.920 -6.170 24.670 1.00 95.06 173 TYR A N 1
ATOM 1462 C CA . TYR A 1 173 ? -15.220 -6.237 23.247 1.00 95.06 173 TYR A CA 1
ATOM 1463 C C . TYR A 1 173 ? -13.937 -6.441 22.442 1.00 95.06 173 TYR A C 1
ATOM 1465 O O . TYR A 1 173 ? -12.874 -5.944 22.819 1.00 95.06 173 TYR A O 1
ATOM 1473 N N . PHE A 1 174 ? -14.046 -7.104 21.296 1.00 95.88 174 P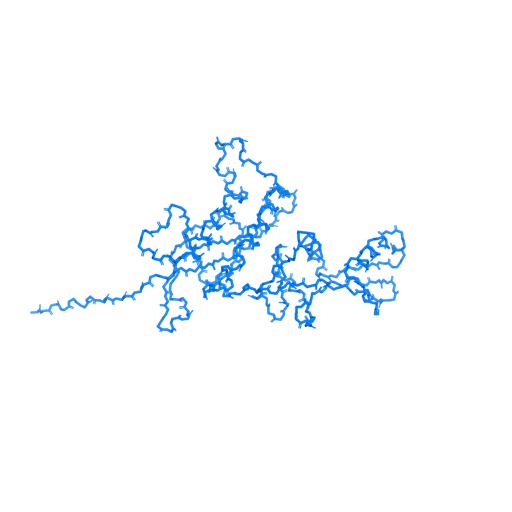HE A N 1
ATOM 1474 C CA . PHE A 1 174 ? -13.087 -6.940 20.209 1.00 95.88 174 PHE A CA 1
ATOM 1475 C C . PHE A 1 174 ? -13.691 -6.058 19.131 1.00 95.88 174 PHE A C 1
ATOM 1477 O O . PHE A 1 174 ? -14.767 -6.355 18.622 1.00 95.88 174 PHE A O 1
ATOM 1484 N N . LEU A 1 175 ? -12.981 -4.998 18.768 1.00 96.62 175 LEU A N 1
ATOM 1485 C CA . LEU A 1 175 ? -13.237 -4.263 17.543 1.00 96.62 175 LEU A CA 1
ATOM 1486 C C . LEU A 1 175 ? -12.291 -4.808 16.465 1.00 96.62 175 LEU A C 1
ATOM 1488 O O . LEU A 1 175 ? -11.105 -4.477 16.441 1.00 96.62 175 LEU A O 1
ATOM 1492 N N . ASP A 1 176 ? -12.816 -5.690 15.619 1.00 97.00 176 ASP A N 1
ATOM 1493 C CA . ASP A 1 176 ? -12.098 -6.313 14.506 1.00 97.00 176 ASP A CA 1
ATOM 1494 C C . ASP A 1 176 ? -12.225 -5.440 13.251 1.00 97.00 176 ASP A C 1
ATOM 1496 O O . ASP A 1 176 ? -13.335 -5.067 12.854 1.00 97.00 176 ASP A O 1
ATOM 1500 N N . LEU A 1 177 ? -11.093 -5.178 12.597 1.00 97.62 177 LEU A N 1
ATOM 1501 C CA . LEU A 1 177 ? -11.024 -4.529 11.293 1.00 97.62 177 LEU A CA 1
ATOM 1502 C C . LEU A 1 177 ? -10.782 -5.575 10.196 1.00 97.62 177 LEU A C 1
ATOM 1504 O O . LEU A 1 177 ? -9.857 -6.385 10.255 1.00 97.62 177 LEU A O 1
ATOM 1508 N N . LYS A 1 178 ? -11.623 -5.536 9.166 1.00 97.56 178 LYS A N 1
ATOM 1509 C CA . LYS A 1 178 ? -11.531 -6.344 7.946 1.00 97.56 178 LYS A CA 1
ATOM 1510 C C . LYS A 1 178 ? -11.715 -5.452 6.728 1.00 97.56 178 LYS A C 1
ATOM 1512 O O . LYS A 1 178 ? -12.060 -4.279 6.862 1.00 97.56 178 LYS A O 1
ATOM 1517 N N . PHE A 1 179 ? -11.539 -6.012 5.541 1.00 97.81 179 PHE A N 1
ATOM 1518 C CA . PHE A 1 179 ? -11.870 -5.310 4.310 1.00 97.81 179 PHE A CA 1
ATOM 1519 C C . PHE A 1 179 ? -12.694 -6.185 3.374 1.00 97.81 179 PHE A C 1
ATOM 1521 O O . PHE A 1 179 ? -12.716 -7.411 3.488 1.00 97.81 179 PHE A O 1
ATOM 1528 N N . MET A 1 180 ? -13.418 -5.536 2.475 1.00 97.88 180 MET A N 1
ATOM 1529 C CA . MET A 1 180 ? -14.257 -6.173 1.478 1.00 97.88 180 MET A CA 1
ATOM 1530 C C . MET A 1 180 ? -13.891 -5.649 0.097 1.00 97.88 180 MET A C 1
ATOM 1532 O O . MET A 1 180 ? -13.830 -4.440 -0.109 1.00 97.88 180 MET A O 1
ATOM 1536 N N . VAL A 1 181 ? -13.703 -6.568 -0.841 1.00 97.06 181 VAL A N 1
ATOM 1537 C CA . VAL A 1 181 ? -13.515 -6.284 -2.267 1.00 97.06 181 VAL A CA 1
ATOM 1538 C C . VAL A 1 181 ? -14.517 -7.139 -3.030 1.00 97.06 181 VAL A C 1
ATOM 1540 O O . VAL A 1 181 ? -14.651 -8.324 -2.728 1.00 97.06 181 VAL A O 1
ATOM 1543 N N . ASN A 1 182 ? -15.257 -6.550 -3.972 1.00 94.31 182 ASN A N 1
ATOM 1544 C CA . ASN A 1 182 ? -16.231 -7.264 -4.811 1.00 94.31 182 ASN A CA 1
ATOM 1545 C C . ASN A 1 182 ? -17.195 -8.164 -4.010 1.00 94.31 182 ASN A C 1
ATOM 1547 O O . ASN A 1 182 ? -17.457 -9.312 -4.360 1.00 94.31 182 ASN A O 1
ATOM 1551 N N . GLY A 1 183 ? -17.680 -7.661 -2.866 1.00 94.88 183 GLY A N 1
ATOM 1552 C CA . GLY A 1 183 ? -18.587 -8.382 -1.962 1.00 94.88 183 GLY A CA 1
ATOM 1553 C C . GLY A 1 183 ? -17.934 -9.480 -1.107 1.00 94.88 183 GLY A C 1
ATOM 1554 O O . GLY A 1 183 ? -18.581 -10.033 -0.216 1.00 94.88 183 GLY A O 1
ATOM 1555 N N . LYS A 1 184 ? -16.650 -9.785 -1.313 1.00 96.81 184 LYS A N 1
ATOM 1556 C CA . LYS A 1 184 ? -15.904 -10.797 -0.560 1.00 96.81 184 LYS A CA 1
ATOM 1557 C C . LYS A 1 184 ? -15.209 -10.167 0.642 1.00 96.81 184 LYS A C 1
ATOM 1559 O O . LYS A 1 184 ? -14.326 -9.329 0.495 1.00 96.81 184 LYS A O 1
ATOM 1564 N N . LEU A 1 185 ? -15.601 -10.596 1.839 1.00 97.62 185 LEU A N 1
ATOM 1565 C CA . LEU A 1 185 ? -14.978 -10.178 3.094 1.00 97.62 185 LEU A CA 1
ATOM 1566 C C . LEU A 1 185 ? -13.672 -10.951 3.344 1.00 97.62 185 LEU A C 1
ATOM 1568 O O . LEU A 1 185 ? -13.669 -12.185 3.339 1.00 97.62 185 LEU A O 1
ATOM 1572 N N . SER A 1 186 ? -12.595 -10.228 3.643 1.00 97.31 186 SER A N 1
ATOM 1573 C CA . SER A 1 186 ? -11.248 -10.761 3.857 1.00 97.31 186 SER A CA 1
ATOM 1574 C C . SER A 1 186 ? -10.633 -10.234 5.154 1.00 97.31 186 SER A C 1
ATOM 1576 O O . SER A 1 186 ? -10.875 -9.099 5.567 1.00 97.31 186 SER A O 1
ATOM 1578 N N . ASN A 1 187 ? -9.817 -11.067 5.802 1.00 97.00 187 ASN A N 1
ATOM 1579 C CA . ASN A 1 187 ? -8.902 -10.598 6.841 1.00 97.00 187 ASN A CA 1
ATOM 1580 C C . ASN A 1 187 ? -7.679 -9.959 6.173 1.00 97.00 187 ASN A C 1
ATOM 1582 O O . ASN A 1 187 ? -7.235 -10.434 5.123 1.00 97.00 187 ASN A O 1
ATOM 1586 N N . PHE A 1 188 ? -7.114 -8.941 6.814 1.00 96.31 188 PHE A N 1
ATOM 1587 C CA . PHE A 1 188 ? -5.805 -8.405 6.449 1.00 96.31 188 PHE A CA 1
ATOM 1588 C C . PHE A 1 188 ? -4.696 -9.422 6.722 1.00 96.31 188 PHE A C 1
ATOM 1590 O O . PHE A 1 188 ? -4.763 -10.160 7.705 1.00 96.31 188 PHE A O 1
ATOM 1597 N N . ALA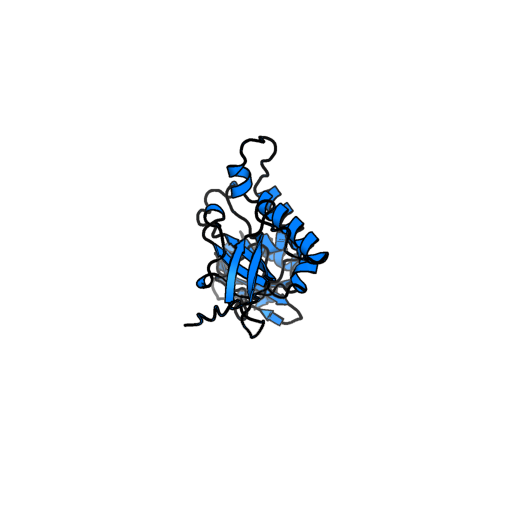 A 1 189 ? -3.668 -9.442 5.875 1.00 92.38 189 ALA A N 1
ATOM 1598 C CA . ALA A 1 189 ? -2.450 -10.207 6.110 1.00 92.38 189 ALA A CA 1
ATOM 1599 C C . ALA A 1 189 ? -1.657 -9.599 7.290 1.00 92.38 189 ALA A C 1
ATOM 1601 O O . ALA A 1 189 ? -1.159 -8.482 7.165 1.00 92.38 189 ALA A O 1
ATOM 1602 N N . PRO A 1 190 ? -1.471 -10.304 8.426 1.00 81.94 190 PRO A N 1
ATOM 1603 C CA . PRO A 1 190 ? -0.815 -9.718 9.604 1.00 81.94 190 PRO A CA 1
ATOM 1604 C C . PRO A 1 190 ? 0.651 -9.325 9.383 1.00 81.94 190 PRO A C 1
ATOM 1606 O O . PRO A 1 190 ? 1.153 -8.416 10.032 1.00 81.94 190 PRO A O 1
ATOM 1609 N N . ILE A 1 191 ? 1.337 -10.031 8.480 1.00 77.31 191 ILE A N 1
ATOM 1610 C CA . ILE A 1 191 ? 2.776 -9.869 8.213 1.00 77.31 191 ILE A CA 1
ATOM 1611 C C . ILE A 1 191 ? 3.033 -8.870 7.070 1.00 77.31 191 ILE A C 1
ATOM 1613 O O . ILE A 1 191 ? 4.126 -8.321 6.977 1.00 77.31 191 ILE A O 1
ATOM 1617 N N . PHE A 1 192 ? 2.035 -8.612 6.220 1.00 75.94 192 PHE A N 1
ATOM 1618 C CA . PHE A 1 192 ? 2.137 -7.690 5.087 1.00 75.94 192 PHE A CA 1
ATOM 1619 C C . PHE A 1 192 ? 1.249 -6.471 5.346 1.00 75.94 192 PHE A C 1
ATOM 1621 O O . PHE A 1 192 ? 0.070 -6.469 4.998 1.00 75.94 192 PHE A O 1
ATOM 1628 N N . ASN A 1 193 ? 1.814 -5.441 5.981 1.00 76.62 193 ASN A N 1
ATOM 1629 C CA . ASN A 1 193 ? 1.122 -4.192 6.309 1.00 76.62 193 ASN A CA 1
ATOM 1630 C C . ASN A 1 193 ? 1.702 -2.991 5.545 1.00 76.62 193 ASN A C 1
ATOM 1632 O O . ASN A 1 193 ? 2.026 -1.954 6.128 1.00 76.62 193 ASN A O 1
ATOM 1636 N N . MET A 1 194 ? 1.821 -3.130 4.225 1.00 89.31 194 MET A N 1
ATOM 1637 C CA . MET A 1 194 ? 2.271 -2.038 3.371 1.00 89.31 194 MET A CA 1
ATOM 1638 C C . MET A 1 194 ? 1.334 -0.835 3.529 1.00 89.31 194 MET A C 1
ATOM 1640 O O . MET A 1 194 ? 0.131 -0.940 3.308 1.00 89.31 194 MET A O 1
ATOM 1644 N N . PHE A 1 195 ? 1.893 0.313 3.910 1.00 92.19 195 PHE A N 1
ATOM 1645 C CA . PHE A 1 195 ? 1.136 1.446 4.452 1.00 92.19 195 PHE A CA 1
ATOM 1646 C C . PHE A 1 195 ? -0.092 1.862 3.612 1.00 92.19 195 PHE A C 1
ATOM 1648 O O . PHE A 1 195 ? -1.146 2.151 4.170 1.00 92.19 195 PHE A O 1
ATOM 1655 N N . PHE A 1 196 ? 0.027 1.900 2.281 1.00 96.00 196 PHE A N 1
ATOM 1656 C CA . PHE A 1 196 ? -1.031 2.393 1.385 1.00 96.00 196 PHE A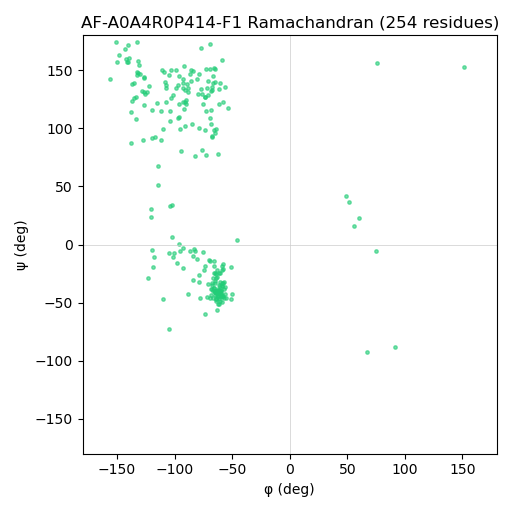 CA 1
ATOM 1657 C C . PHE A 1 196 ? -1.977 1.309 0.850 1.00 96.00 196 PHE A C 1
ATOM 1659 O O . PHE A 1 196 ? -2.928 1.642 0.142 1.00 96.00 196 PHE A O 1
ATOM 1666 N N . PHE A 1 197 ? -1.739 0.035 1.168 1.00 96.06 197 PHE A N 1
ATOM 1667 C CA . PHE A 1 197 ? -2.412 -1.084 0.514 1.00 96.06 197 PHE A CA 1
ATOM 1668 C C . PHE A 1 197 ? -3.079 -2.032 1.507 1.00 96.06 197 PHE A C 1
ATOM 1670 O O . PHE A 1 197 ? -2.546 -2.337 2.573 1.00 96.06 197 PHE A O 1
ATOM 1677 N N . ALA A 1 198 ? -4.230 -2.570 1.114 1.00 96.56 198 ALA A N 1
ATOM 1678 C CA . ALA A 1 198 ? -4.756 -3.792 1.695 1.00 96.56 198 ALA A CA 1
ATOM 1679 C C . ALA A 1 198 ? -4.164 -5.004 0.970 1.00 96.56 198 ALA A C 1
ATOM 1681 O O . ALA A 1 198 ? -4.050 -5.013 -0.254 1.00 96.56 198 ALA A O 1
ATOM 1682 N N . ALA A 1 199 ? -3.854 -6.045 1.735 1.00 95.94 199 ALA A N 1
ATOM 1683 C CA . ALA A 1 199 ? -3.518 -7.370 1.235 1.00 95.94 199 ALA A CA 1
ATOM 1684 C C . ALA A 1 199 ? -4.272 -8.400 2.075 1.00 95.94 199 ALA A C 1
ATOM 1686 O O . ALA A 1 199 ? -4.396 -8.246 3.299 1.00 95.94 199 ALA A O 1
ATOM 1687 N N . SER A 1 200 ? -4.807 -9.441 1.438 1.00 95.88 200 SER A N 1
ATOM 1688 C CA . SER A 1 200 ? -5.566 -10.458 2.164 1.00 95.88 200 SER A CA 1
ATOM 1689 C C . SER A 1 200 ? -4.637 -11.501 2.774 1.00 95.88 200 SER A 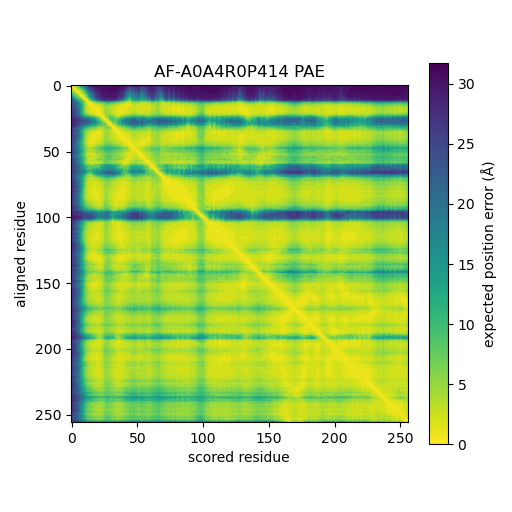C 1
ATOM 1691 O O . SER A 1 200 ? -3.606 -11.843 2.210 1.00 95.88 200 SER A O 1
ATOM 1693 N N . GLU A 1 201 ? -5.023 -12.075 3.909 1.00 94.56 201 GLU A N 1
ATOM 1694 C CA . GLU A 1 201 ? -4.276 -13.192 4.503 1.00 94.56 201 GLU A CA 1
ATOM 1695 C C . GLU A 1 201 ? -4.181 -14.407 3.558 1.00 94.56 201 GLU A C 1
ATOM 1697 O O . GLU A 1 201 ? -3.183 -15.123 3.557 1.00 94.56 201 GLU A O 1
ATOM 1702 N N . LYS A 1 202 ? -5.221 -14.636 2.744 1.00 94.00 202 LYS A N 1
ATOM 1703 C CA . LYS A 1 202 ? -5.302 -15.777 1.816 1.00 94.00 202 LYS A CA 1
ATOM 1704 C C . LYS A 1 202 ? -4.486 -15.574 0.543 1.00 94.00 202 LYS A C 1
ATOM 1706 O O . LYS A 1 202 ? -4.000 -16.551 -0.013 1.00 94.00 202 LYS A O 1
ATOM 1711 N N . ASP A 1 203 ? -4.381 -14.331 0.096 1.00 94.00 203 ASP A N 1
ATOM 1712 C CA . ASP A 1 203 ? -3.597 -13.918 -1.059 1.00 94.00 203 ASP A CA 1
ATOM 1713 C C . ASP A 1 203 ? -2.861 -12.611 -0.724 1.00 94.00 203 ASP A C 1
ATOM 1715 O O . ASP A 1 203 ? -3.413 -11.519 -0.899 1.00 94.00 203 ASP A O 1
ATOM 1719 N N . PRO A 1 204 ? -1.656 -12.713 -0.133 1.00 93.69 204 PRO A N 1
ATOM 1720 C CA . PRO A 1 204 ? -0.918 -11.555 0.354 1.00 93.69 204 PRO A CA 1
ATOM 1721 C C . PRO A 1 204 ? -0.121 -10.835 -0.740 1.00 93.69 204 PRO A C 1
ATOM 1723 O O . PRO A 1 204 ? 0.491 -9.818 -0.435 1.00 93.69 204 PRO A O 1
ATOM 1726 N N . MET A 1 205 ? -0.072 -11.365 -1.971 1.00 94.88 205 MET A N 1
ATOM 1727 C CA . MET A 1 205 ? 0.645 -10.759 -3.107 1.00 94.88 205 MET A CA 1
ATOM 1728 C C . MET A 1 205 ? -0.299 -10.045 -4.085 1.00 94.88 205 MET A C 1
ATOM 1730 O O . MET A 1 205 ? 0.142 -9.575 -5.132 1.00 94.88 205 MET A O 1
ATOM 1734 N N . GLU A 1 206 ? -1.578 -9.946 -3.739 1.00 95.56 206 GLU A N 1
ATOM 1735 C CA . GLU A 1 206 ? -2.554 -9.105 -4.416 1.00 95.56 206 GLU A CA 1
ATOM 1736 C C . GLU A 1 206 ? -2.812 -7.860 -3.557 1.00 95.56 206 GLU A C 1
ATOM 1738 O O . GLU A 1 206 ? -3.289 -7.950 -2.420 1.00 95.56 206 GLU A O 1
ATOM 1743 N N . PHE A 1 207 ? -2.441 -6.695 -4.088 1.00 96.19 207 PHE A N 1
ATOM 1744 C CA . PHE A 1 207 ? -2.487 -5.424 -3.374 1.00 96.19 207 PHE A CA 1
ATOM 1745 C C . PHE A 1 207 ? -3.617 -4.534 -3.880 1.00 96.19 207 PHE A C 1
ATOM 1747 O O . PHE A 1 207 ? -3.773 -4.329 -5.082 1.00 96.19 207 PHE A O 1
ATOM 1754 N N . TYR A 1 208 ? -4.351 -3.941 -2.943 1.00 97.06 208 TYR A N 1
ATOM 1755 C CA . TYR A 1 208 ? -5.469 -3.041 -3.210 1.00 97.06 208 TYR A CA 1
ATOM 1756 C C . TYR A 1 208 ? -5.178 -1.668 -2.609 1.00 97.06 208 TYR A C 1
ATOM 1758 O O . TYR A 1 208 ? -5.045 -1.550 -1.390 1.00 97.06 208 TYR A O 1
ATOM 1766 N N . LEU A 1 209 ? -5.057 -0.634 -3.441 1.00 97.44 209 LEU A N 1
ATOM 1767 C CA . LEU A 1 209 ? -4.798 0.728 -2.968 1.00 97.44 209 LEU A CA 1
ATOM 1768 C C . LEU A 1 209 ? -6.024 1.261 -2.211 1.00 97.44 209 LEU A C 1
ATOM 1770 O O . LEU A 1 209 ? -7.150 1.158 -2.698 1.00 97.44 209 LEU A O 1
ATOM 1774 N N . PHE A 1 210 ? -5.829 1.846 -1.027 1.00 97.75 210 PHE A N 1
ATOM 1775 C CA . PHE A 1 210 ? -6.937 2.468 -0.295 1.00 97.75 210 PHE A CA 1
ATOM 1776 C C . PHE A 1 210 ? -7.524 3.674 -1.043 1.00 97.75 210 PHE A C 1
ATOM 1778 O O . PHE A 1 210 ? -6.813 4.393 -1.740 1.00 97.75 210 PHE A O 1
ATOM 1785 N N . ALA A 1 211 ? -8.820 3.941 -0.844 1.00 95.44 211 ALA A N 1
ATOM 1786 C CA . ALA A 1 211 ? -9.486 5.113 -1.422 1.00 95.44 211 ALA A CA 1
ATOM 1787 C C . ALA A 1 211 ? -8.936 6.436 -0.880 1.00 95.44 211 ALA A C 1
ATOM 1789 O O . ALA A 1 211 ? -8.928 7.450 -1.582 1.00 95.44 211 ALA A O 1
ATOM 1790 N N . SER A 1 212 ? -8.512 6.442 0.385 1.00 96.44 212 SER A N 1
ATOM 1791 C CA . SER A 1 212 ? -8.095 7.655 1.069 1.00 96.44 212 SER A CA 1
ATOM 1792 C C . SER A 1 212 ? -6.885 7.446 1.973 1.00 96.44 212 SER A C 1
ATOM 1794 O O . SER A 1 212 ? -6.605 6.355 2.471 1.00 96.44 212 SER A O 1
ATOM 1796 N N . MET A 1 213 ? -6.194 8.554 2.234 1.00 95.25 213 MET A N 1
ATOM 1797 C CA . MET A 1 213 ? -5.101 8.619 3.199 1.00 95.25 213 MET A CA 1
ATOM 1798 C C . MET A 1 213 ? -5.573 8.271 4.623 1.00 95.25 213 MET A C 1
ATOM 1800 O O . MET A 1 213 ? -4.838 7.645 5.380 1.00 95.25 213 MET A O 1
ATOM 1804 N N . ALA A 1 214 ? -6.810 8.643 4.971 1.00 94.88 214 ALA A N 1
ATOM 1805 C CA . ALA A 1 214 ? -7.406 8.347 6.271 1.00 94.88 214 ALA A CA 1
ATOM 1806 C C . ALA A 1 214 ? -7.635 6.839 6.468 1.00 94.88 214 ALA A C 1
ATOM 1808 O O . ALA A 1 214 ? -7.348 6.316 7.545 1.00 94.88 214 ALA A O 1
ATOM 1809 N N . ASP A 1 215 ? -8.082 6.129 5.425 1.00 96.25 215 ASP A N 1
ATOM 1810 C CA . ASP A 1 215 ? -8.210 4.665 5.453 1.00 96.25 215 ASP A CA 1
ATOM 1811 C C . ASP A 1 215 ? -6.848 4.002 5.676 1.00 96.25 215 ASP A C 1
ATOM 1813 O O . ASP A 1 215 ? -6.716 3.136 6.541 1.00 96.25 215 ASP A O 1
ATOM 1817 N N . ALA A 1 216 ? -5.823 4.447 4.940 1.00 95.56 216 ALA A N 1
ATOM 1818 C CA . ALA A 1 216 ? -4.458 3.945 5.075 1.00 95.56 216 ALA A CA 1
ATOM 1819 C C . ALA A 1 216 ? -3.915 4.139 6.503 1.00 95.56 216 ALA A C 1
ATOM 1821 O O . ALA A 1 216 ? -3.358 3.215 7.094 1.00 95.56 216 ALA A O 1
ATOM 1822 N N . GLU A 1 217 ? -4.129 5.312 7.105 1.00 93.75 217 GLU A N 1
ATOM 1823 C CA . GLU A 1 217 ? -3.728 5.591 8.489 1.00 93.75 217 GLU A CA 1
ATOM 1824 C C . GLU A 1 217 ? -4.472 4.731 9.512 1.00 93.75 217 GLU A C 1
ATOM 1826 O O . GLU A 1 217 ? -3.856 4.202 10.443 1.00 93.75 217 GLU A O 1
ATOM 1831 N N . LEU A 1 218 ? -5.783 4.566 9.335 1.00 95.00 218 LEU A N 1
ATOM 1832 C CA . LEU A 1 218 ? -6.613 3.752 10.214 1.00 95.00 218 LEU A CA 1
ATOM 1833 C C . LEU A 1 218 ? -6.185 2.283 10.157 1.00 95.00 218 LEU A C 1
ATOM 1835 O O . LEU A 1 218 ? -5.966 1.656 11.194 1.00 95.00 218 LEU A O 1
ATOM 1839 N N . VAL A 1 219 ? -5.987 1.743 8.955 1.00 95.38 219 VAL A N 1
ATOM 1840 C CA . VAL A 1 219 ? -5.491 0.377 8.756 1.00 95.38 219 VAL A CA 1
ATOM 1841 C C . VAL A 1 219 ? -4.089 0.224 9.337 1.00 95.38 219 VAL A C 1
ATOM 1843 O O . VAL A 1 219 ? -3.833 -0.747 10.050 1.00 95.38 219 VAL A O 1
ATOM 1846 N N . PHE A 1 220 ? -3.193 1.187 9.106 1.00 91.94 220 PHE A N 1
ATOM 1847 C CA . PHE A 1 220 ? -1.848 1.159 9.674 1.00 91.94 220 PHE A CA 1
ATOM 1848 C C . PHE A 1 220 ? -1.882 1.142 11.209 1.00 91.94 220 PHE A C 1
ATOM 1850 O O . PHE A 1 220 ? -1.159 0.353 11.821 1.00 91.94 220 PHE A O 1
ATOM 1857 N N . TYR A 1 221 ? -2.758 1.927 11.845 1.00 92.06 221 TYR A N 1
ATOM 1858 C CA . TYR A 1 221 ? -2.965 1.884 13.296 1.00 92.06 221 TYR A CA 1
ATOM 1859 C C . TYR A 1 221 ? -3.402 0.489 13.767 1.00 92.06 221 TYR A C 1
ATOM 1861 O O . TYR A 1 221 ? -2.785 -0.083 14.668 1.00 92.06 221 TYR A O 1
ATOM 1869 N N . PHE A 1 222 ? -4.412 -0.096 13.119 1.00 94.12 222 PHE A N 1
ATOM 1870 C CA . PHE A 1 222 ? -4.916 -1.431 13.449 1.00 94.12 222 PHE A CA 1
ATOM 1871 C C . PHE A 1 222 ? -3.898 -2.546 13.163 1.00 94.12 222 PHE A C 1
ATOM 1873 O O . PHE A 1 222 ? -3.891 -3.559 13.865 1.00 94.12 222 PHE A O 1
ATOM 1880 N N . SER A 1 223 ? -2.996 -2.369 12.196 1.00 92.25 223 SER A N 1
ATOM 1881 C CA . SER A 1 223 ? -1.973 -3.371 11.868 1.00 92.25 223 SER A CA 1
ATOM 1882 C C . SER A 1 223 ? -1.041 -3.666 13.047 1.00 92.25 223 SER A C 1
ATOM 1884 O O . SER A 1 223 ? -0.652 -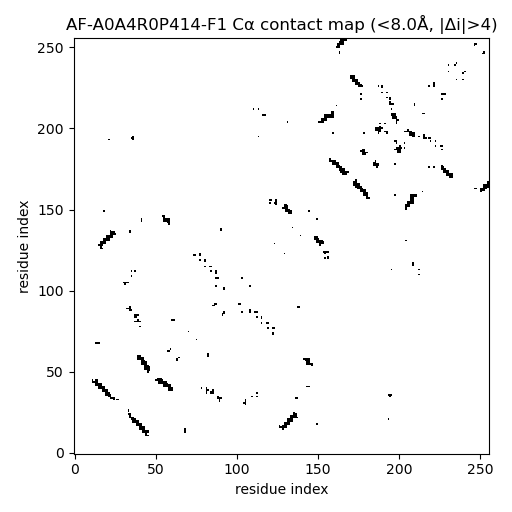4.813 13.263 1.00 92.25 223 SER A O 1
ATOM 1886 N N . LYS A 1 224 ? -0.782 -2.664 13.899 1.00 89.81 224 LYS A N 1
ATOM 1887 C CA . LYS A 1 224 ? 0.050 -2.789 15.109 1.00 89.81 224 LYS A CA 1
ATOM 1888 C C . LYS A 1 224 ? -0.547 -3.705 16.176 1.00 89.81 224 LYS A C 1
ATOM 1890 O O . LYS A 1 224 ? 0.158 -4.162 17.068 1.00 89.81 224 LYS A O 1
ATOM 1895 N N . ILE A 1 225 ? -1.846 -3.960 16.087 1.00 92.19 225 ILE A N 1
ATOM 1896 C CA . ILE A 1 225 ? -2.622 -4.789 17.012 1.00 92.19 225 ILE A CA 1
ATOM 1897 C C . ILE A 1 225 ? -3.273 -5.960 16.270 1.00 92.19 225 ILE A C 1
ATOM 1899 O O . ILE A 1 225 ? -4.350 -6.421 16.637 1.00 92.19 225 ILE A O 1
ATOM 1903 N N . SER A 1 226 ? -2.630 -6.443 15.198 1.00 92.44 226 SER A N 1
ATOM 1904 C CA . SER A 1 226 ? -3.116 -7.573 14.386 1.00 92.44 226 SER A CA 1
ATOM 1905 C C . SER A 1 226 ? -4.570 -7.401 13.924 1.00 92.44 226 SER A C 1
ATOM 1907 O O . SER A 1 226 ? -5.346 -8.354 13.893 1.00 92.44 226 SER A O 1
ATOM 1909 N N . PHE A 1 227 ? -4.942 -6.161 13.602 1.00 95.31 227 PHE A N 1
ATOM 1910 C CA . PHE A 1 227 ? -6.266 -5.754 13.133 1.00 95.31 227 PHE A CA 1
ATOM 1911 C C . PHE A 1 227 ? -7.417 -6.039 14.108 1.00 95.31 227 PHE A C 1
ATOM 1913 O O . PHE A 1 227 ? -8.581 -6.096 13.709 1.00 95.31 227 PHE A O 1
ATOM 1920 N N . ARG A 1 228 ? -7.105 -6.169 15.402 1.00 94.94 228 ARG A N 1
ATOM 1921 C CA . ARG A 1 228 ? -8.067 -6.443 16.469 1.00 94.94 228 ARG A CA 1
ATOM 1922 C C . ARG A 1 228 ? -7.763 -5.592 17.695 1.00 94.94 228 ARG A C 1
ATOM 1924 O O . ARG A 1 228 ? -6.759 -5.794 18.370 1.00 94.94 228 ARG A O 1
ATOM 1931 N N . LEU A 1 229 ? -8.672 -4.680 18.027 1.00 95.25 229 LEU A N 1
ATOM 1932 C CA . LEU A 1 229 ? -8.564 -3.843 19.220 1.00 95.25 229 LEU A CA 1
ATOM 1933 C C . LEU A 1 229 ? -9.370 -4.449 20.385 1.00 95.25 229 LEU A C 1
ATOM 1935 O O . LEU A 1 229 ? -10.602 -4.434 20.330 1.00 95.25 229 LEU A O 1
ATOM 1939 N N . PRO A 1 230 ? -8.721 -4.982 21.440 1.00 94.44 230 PRO A N 1
ATOM 1940 C CA . PRO A 1 230 ? -9.403 -5.353 22.679 1.00 94.44 230 PRO A CA 1
ATOM 1941 C C . PRO A 1 230 ? -9.833 -4.118 23.477 1.00 94.44 230 PRO A C 1
ATOM 1943 O O . PRO A 1 230 ? -9.042 -3.204 23.703 1.00 94.44 230 PRO A O 1
ATOM 1946 N N . ILE A 1 231 ? -11.073 -4.123 23.968 1.00 93.50 231 ILE A N 1
ATOM 1947 C CA . ILE A 1 231 ? -11.677 -3.017 24.717 1.00 93.50 231 ILE A CA 1
ATOM 1948 C C . ILE A 1 231 ? -12.372 -3.561 25.964 1.00 93.50 231 ILE A C 1
ATOM 1950 O O . ILE A 1 231 ? -13.442 -4.153 25.866 1.00 93.50 231 ILE A O 1
ATOM 1954 N N . LEU A 1 232 ? -11.817 -3.337 27.156 1.00 94.81 232 LEU A N 1
ATOM 1955 C CA . LEU A 1 232 ? -12.506 -3.698 28.404 1.00 94.81 232 LEU A CA 1
ATOM 1956 C C . LEU A 1 232 ? -13.824 -2.916 28.529 1.00 94.81 232 LEU A C 1
ATOM 1958 O O . LEU A 1 232 ? -13.822 -1.693 28.368 1.00 94.81 232 LEU A O 1
ATOM 1962 N N . LYS A 1 233 ? -14.934 -3.581 28.882 1.00 94.62 233 LYS A N 1
ATOM 1963 C CA . LYS A 1 233 ? -16.261 -2.933 28.961 1.00 94.62 233 LYS A CA 1
ATOM 1964 C C . LYS A 1 233 ? -16.282 -1.746 29.921 1.00 94.62 233 LYS A C 1
ATOM 1966 O O . LYS A 1 233 ? -16.838 -0.703 29.592 1.00 94.62 233 LYS A O 1
ATOM 1971 N N . LYS A 1 234 ? -15.572 -1.856 31.048 1.00 94.25 234 LYS A N 1
ATOM 1972 C CA . LYS A 1 234 ? -15.405 -0.764 32.024 1.00 94.25 234 LYS A CA 1
ATOM 1973 C C . LYS A 1 234 ? -14.757 0.510 31.455 1.00 94.25 234 LYS A C 1
ATOM 1975 O O . LYS A 1 234 ? -14.908 1.569 32.044 1.00 94.25 234 LYS A O 1
ATOM 1980 N N . HIS A 1 235 ? -14.026 0.408 30.343 1.00 92.12 235 HIS A N 1
ATOM 1981 C CA . HIS A 1 235 ? -13.370 1.533 29.665 1.00 92.12 235 HIS A CA 1
ATOM 1982 C C . HIS A 1 235 ? -14.102 1.960 28.385 1.00 92.12 235 HIS A C 1
ATOM 1984 O O . HIS A 1 235 ? -13.733 2.962 27.773 1.00 92.12 235 HIS A O 1
ATOM 1990 N N . TYR A 1 236 ? -15.115 1.202 27.952 1.00 91.50 236 TYR A N 1
ATOM 1991 C CA . TYR A 1 236 ? -15.808 1.451 26.694 1.00 91.50 236 TYR A CA 1
ATOM 1992 C C . TYR A 1 236 ? -16.520 2.804 26.719 1.00 91.50 236 TYR A C 1
ATOM 1994 O O . TYR A 1 236 ? -16.224 3.667 25.895 1.00 91.50 236 TYR A O 1
ATOM 2002 N N . GLU A 1 237 ? -17.401 3.007 27.701 1.00 88.50 237 GLU A N 1
ATOM 2003 C CA . GLU A 1 237 ? -18.220 4.219 27.803 1.00 88.50 237 GLU A CA 1
ATOM 2004 C C . GLU A 1 237 ? -17.371 5.487 27.968 1.00 88.50 237 GLU A C 1
ATOM 2006 O O . GLU A 1 237 ? -17.681 6.506 27.357 1.00 88.50 237 GLU A O 1
ATOM 2011 N N . SER A 1 238 ? -16.283 5.423 28.743 1.00 87.56 238 SER A N 1
ATOM 2012 C CA . SER A 1 238 ? -15.459 6.593 29.068 1.00 87.56 238 SER A CA 1
ATOM 2013 C C . SER A 1 238 ? 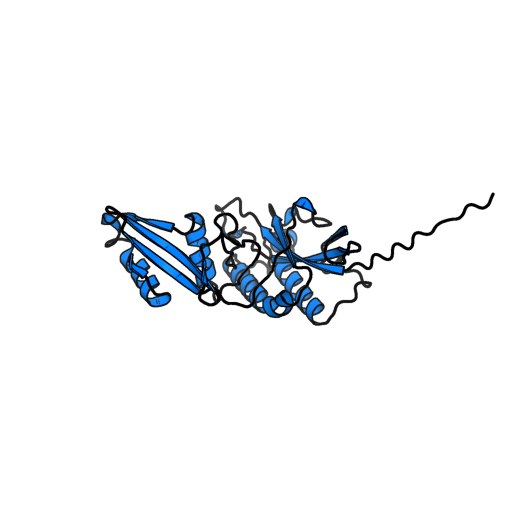-14.411 6.948 28.011 1.00 87.56 238 SER A C 1
ATOM 2015 O O . SER A 1 238 ? -14.073 8.123 27.886 1.00 87.56 238 SER A O 1
ATOM 2017 N N . HIS A 1 239 ? -13.870 5.973 27.271 1.00 87.31 239 HIS A N 1
ATOM 2018 C CA . HIS A 1 239 ? -12.705 6.210 26.404 1.00 87.31 239 HIS A CA 1
ATOM 2019 C C . HIS A 1 239 ? -12.920 5.861 24.934 1.00 87.31 239 HIS A C 1
ATOM 2021 O O . HIS A 1 239 ? -12.275 6.458 24.076 1.00 87.31 239 HIS A O 1
ATOM 2027 N N . LEU A 1 240 ? -13.787 4.896 24.623 1.00 90.19 240 LEU A N 1
ATOM 2028 C CA . LEU A 1 240 ? -13.839 4.299 23.283 1.00 90.19 240 LEU A CA 1
ATOM 2029 C C . LEU A 1 240 ? -15.168 4.479 22.567 1.00 90.19 240 LEU A C 1
ATOM 2031 O O . LEU A 1 240 ? -15.200 4.410 21.342 1.00 90.19 240 LEU A O 1
ATOM 2035 N N . LYS A 1 241 ? -16.246 4.782 23.289 1.00 91.44 241 LYS A N 1
ATOM 2036 C CA . LYS A 1 241 ? -17.558 5.022 22.693 1.00 91.44 241 LYS A CA 1
ATOM 2037 C C . LYS A 1 241 ? -17.544 6.117 21.617 1.00 91.44 241 LYS A C 1
ATOM 2039 O O . LYS A 1 241 ? -18.070 5.828 20.545 1.00 91.44 241 LYS A O 1
ATOM 2044 N N . PRO A 1 242 ? -16.910 7.296 21.805 1.00 93.19 242 PRO A N 1
ATOM 2045 C CA . PRO A 1 242 ? -16.866 8.312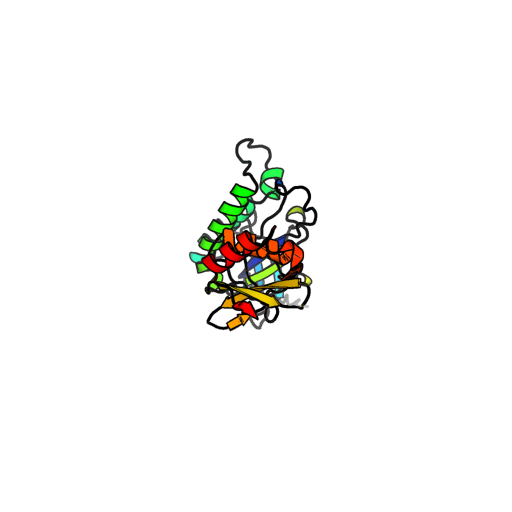 20.748 1.00 93.19 242 PRO A CA 1
ATOM 2046 C C . PRO A 1 242 ? -16.154 7.817 19.482 1.00 93.19 242 PRO A C 1
ATOM 2048 O O . PRO A 1 242 ? -16.639 8.017 18.372 1.00 93.19 242 PRO A O 1
ATOM 2051 N N . PHE A 1 243 ? -15.040 7.100 19.651 1.00 92.06 243 PHE A N 1
ATOM 2052 C CA . PHE A 1 243 ? -14.283 6.515 18.544 1.00 92.06 243 PHE A CA 1
ATOM 2053 C C . PHE A 1 243 ? -15.095 5.453 17.787 1.00 92.06 243 PHE A C 1
ATOM 2055 O O . PHE A 1 243 ? -15.178 5.484 16.561 1.00 92.06 243 PHE A O 1
ATOM 2062 N N . VAL A 1 244 ? -15.753 4.539 18.508 1.00 92.62 244 VAL A N 1
ATOM 2063 C CA . VAL A 1 244 ? -16.598 3.492 17.909 1.00 92.62 244 VAL A CA 1
ATOM 2064 C C . VAL A 1 244 ? -17.822 4.088 17.214 1.00 92.62 244 VAL A C 1
ATOM 2066 O O . VAL A 1 244 ? -18.194 3.617 16.143 1.00 92.62 244 VAL A O 1
ATOM 2069 N N . GLN A 1 245 ? -18.418 5.145 17.768 1.00 94.00 245 GLN A N 1
ATOM 2070 C CA . GLN A 1 245 ? -19.517 5.870 17.126 1.00 94.00 245 GLN A CA 1
ATOM 2071 C C . GLN A 1 245 ? -19.074 6.539 15.823 1.00 94.00 245 GLN A C 1
ATOM 2073 O O . GLN A 1 245 ? -19.795 6.465 14.831 1.00 94.00 245 GLN A O 1
ATOM 2078 N N . GLN A 1 246 ? -17.881 7.136 15.789 1.00 94.12 246 GLN A N 1
ATOM 2079 C CA . GLN A 1 246 ? -17.333 7.708 14.558 1.00 94.12 246 GLN A CA 1
ATOM 2080 C C . GLN A 1 246 ? -17.088 6.625 13.494 1.00 94.12 246 GLN A C 1
ATOM 2082 O O . GLN A 1 246 ? -17.403 6.830 12.321 1.00 94.12 246 GLN A O 1
ATOM 2087 N N . ILE A 1 247 ? -16.587 5.453 13.900 1.00 94.19 247 ILE A N 1
ATOM 2088 C CA . ILE A 1 247 ? -16.457 4.284 13.017 1.00 94.19 247 ILE A CA 1
ATOM 2089 C C . ILE A 1 247 ? -17.821 3.841 12.479 1.00 94.19 247 ILE A C 1
ATOM 2091 O O . ILE A 1 247 ? -17.961 3.652 11.273 1.00 94.19 247 ILE A O 1
ATOM 2095 N N . GLU A 1 248 ? -18.822 3.692 13.348 1.00 95.31 248 GLU A N 1
ATOM 2096 C CA . GLU A 1 248 ? -20.178 3.276 12.970 1.00 95.31 248 GLU A CA 1
ATOM 2097 C C . GLU A 1 248 ? -20.802 4.257 11.968 1.00 95.31 248 GLU A C 1
ATOM 2099 O O . GLU A 1 248 ? -21.397 3.821 10.986 1.00 95.31 248 GLU A O 1
ATOM 2104 N N . GLN A 1 249 ? -20.595 5.563 12.156 1.00 95.50 249 GLN A N 1
ATOM 2105 C CA . GLN A 1 249 ? -21.063 6.605 11.236 1.00 95.50 249 GLN A CA 1
ATOM 2106 C C . GLN A 1 249 ? -20.335 6.595 9.885 1.00 95.50 249 GLN A C 1
ATOM 2108 O O . GLN A 1 249 ? -20.963 6.837 8.859 1.00 95.50 249 GLN A O 1
ATOM 2113 N N . THR A 1 250 ? -19.025 6.332 9.877 1.00 95.19 250 THR A N 1
ATOM 2114 C CA . THR A 1 250 ? -18.187 6.476 8.671 1.00 95.19 250 THR A CA 1
ATOM 2115 C C . THR A 1 250 ? -18.166 5.205 7.820 1.00 95.19 250 THR A C 1
ATOM 2117 O O . THR A 1 250 ? -18.262 5.269 6.598 1.00 95.19 250 THR A O 1
ATOM 2120 N N . TYR A 1 251 ? -18.056 4.038 8.458 1.00 95.44 251 TYR A N 1
ATOM 2121 C CA . TYR A 1 251 ? -17.821 2.749 7.794 1.00 95.44 251 TYR A CA 1
ATOM 2122 C C . TYR A 1 251 ? -18.955 1.737 8.008 1.00 95.44 251 TYR A C 1
ATOM 2124 O O . TYR A 1 251 ? -18.981 0.682 7.364 1.00 95.44 251 TYR A O 1
ATOM 2132 N N . GLY A 1 252 ? -19.886 2.034 8.919 1.00 93.81 252 GLY A N 1
ATOM 2133 C CA . GLY A 1 252 ? -20.822 1.056 9.458 1.00 93.81 252 GLY A CA 1
ATOM 2134 C C . GLY A 1 252 ? -20.160 0.120 10.474 1.00 93.81 252 GLY A C 1
ATOM 2135 O O . GLY A 1 252 ? -18.948 -0.104 10.470 1.00 93.81 252 GLY A O 1
ATOM 2136 N N . LEU A 1 253 ? -20.975 -0.457 11.357 1.00 95.81 253 LEU A N 1
ATOM 2137 C CA . LEU A 1 253 ? -20.516 -1.375 12.397 1.00 95.81 253 LEU A CA 1
ATOM 2138 C C . LEU A 1 253 ? -21.427 -2.599 12.481 1.00 95.81 253 LEU A C 1
ATOM 2140 O O . LEU A 1 253 ? -22.636 -2.476 12.660 1.00 95.81 253 LEU A O 1
ATOM 2144 N N . THR A 1 254 ? -20.845 -3.795 12.396 1.00 95.81 254 THR A N 1
ATOM 2145 C CA . THR A 1 254 ? -21.577 -5.046 12.641 1.00 95.81 254 THR A CA 1
ATOM 2146 C C . THR A 1 254 ? -21.355 -5.502 14.080 1.00 95.81 254 THR A C 1
ATOM 2148 O O . THR A 1 254 ? -20.219 -5.757 14.473 1.00 95.81 254 THR A O 1
ATOM 2151 N N . LYS A 1 255 ? -22.426 -5.644 14.863 1.00 93.00 255 LYS A N 1
ATOM 2152 C CA . LYS A 1 255 ? -22.365 -6.149 16.247 1.00 93.00 255 LYS A CA 1
ATOM 2153 C C . LYS A 1 255 ? -22.581 -7.668 16.249 1.00 93.00 255 LYS A C 1
ATOM 2155 O O . LYS A 1 255 ? -23.444 -8.147 15.510 1.00 93.00 255 LYS A O 1
ATOM 2160 N N . ARG A 1 256 ? -21.771 -8.418 17.001 1.00 86.50 256 ARG A N 1
ATOM 2161 C CA . ARG A 1 256 ? -21.812 -9.890 17.084 1.00 86.50 256 ARG A CA 1
ATOM 2162 C C . ARG A 1 256 ? -21.617 -10.400 18.502 1.00 86.50 256 ARG A C 1
ATOM 2164 O O . ARG A 1 256 ? -20.838 -9.771 19.252 1.00 86.50 256 ARG A O 1
#

Solvent-accessible surface area (backbone atoms only — not comparable to full-atom values): 14595 Å² total; per-residue (Å²): 137,84,81,79,79,77,78,77,80,74,84,61,68,71,41,79,31,38,31,38,39,38,43,51,67,87,61,78,89,45,68,68,68,50,57,70,68,37,47,42,43,26,36,27,26,56,35,95,82,69,78,50,74,63,44,67,62,35,49,47,47,98,89,57,63,59,94,86,62,91,68,54,74,58,53,50,56,42,49,54,50,25,47,53,43,49,59,57,29,46,67,44,40,59,75,52,65,86,49,87,84,61,73,71,54,45,67,55,34,51,52,51,47,53,52,48,50,63,69,38,45,79,48,51,60,71,51,86,47,34,29,35,27,75,37,83,38,73,89,72,70,61,68,40,72,55,78,91,56,50,41,76,37,48,53,52,90,58,61,51,42,64,41,40,34,43,33,70,67,85,71,28,34,34,44,35,54,32,34,29,48,97,90,45,79,38,54,60,20,77,90,55,70,54,61,59,40,50,22,29,57,92,47,65,48,44,34,21,50,46,86,41,72,66,54,22,51,54,50,48,58,34,48,80,46,69,29,43,47,80,38,50,52,93,46,31,80,83,71,40,44,69,59,52,50,52,42,36,72,73,54,39,64,45,79,87

pLDDT: mean 86.82, std 14.61, range [32.62, 98.12]

Sequence (256 aa):
MSHNYRIRIDNFTPVIAYCILDPLNLHEKYNEEKELPLIIPFTATLNNDKINFKSLLTYLNSKTTSDDLELNSAQLILNDICEEMWENSFYFQTKNHKDENYHRTFSERKKLQFDLWKSALPQLMNERFMCYQWIYGLRYIKGKPTKKDIRFCQVASDIP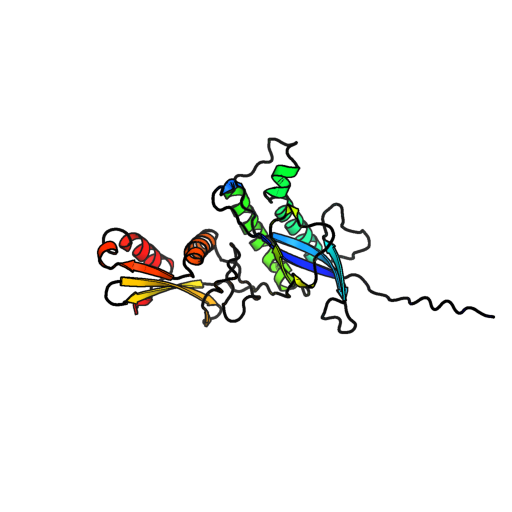QLKFFLIDKGEYYFLDLKFMVNGKLSNFAPIFNMFFFAASEKDPMEFYLFASMADAELVFYFSKISFRLPILKKHYESHLKPFVQQIEQTYGLTKR

Nearest PDB structures (foldseek):
  3d2e-assembly1_A  TM=2.594E-01  e=1.203E+00  Saccharomyces cerevisiae
  3d2e-assembly2_C  TM=2.610E-01  e=2.043E+00  Saccharomyces cerevisiae
  3hvr-assembly1_A  TM=1.756E-01  e=4.692E-01  Thermus thermophilus HB27
  5obv-assembly1_A  TM=1.393E-01  e=2.043E+00  Mycoplasmoides genitalium G37

Organism: NCBI:txid2530455